Protein AF-A0A061SDF4-F1 (afdb_monomer)

Solvent-accessible surface area (backbone atoms only — not comparable to full-atom values): 10015 Å² total; per-residue (Å²): 112,80,62,36,40,48,52,96,38,77,25,27,38,40,66,60,79,83,26,96,43,74,63,57,47,48,54,49,50,61,72,43,38,68,62,51,53,50,54,51,48,56,49,51,54,50,52,44,49,53,35,29,73,75,58,32,68,70,44,18,53,52,51,53,50,51,52,52,50,52,55,71,34,43,44,61,25,31,38,74,94,78,71,43,68,35,35,48,41,45,39,87,84,68,91,35,27,19,47,34,46,56,59,49,58,72,45,40,66,58,27,56,71,75,41,54,68,52,42,51,20,42,46,48,70,52,49,37,36,50,66,46,75,43,82,50,82,54,90,69,64,43,38,58,50,30,35,16,49,60,57,42,29,76,45,61,75,69,78,85,83,59,64,71,54,59,33,36,38,36,31,51,54,94,89,36,83,74,45,77,44,74,120

Radius of gyration: 18.01 Å; Cα contacts (8 Å, |Δi|>4): 272; chains: 1; bounding box: 48×36×44 Å

Secondary structure (DSSP, 8-state):
-EEEEETTEEEEEGGGGT-SSHHHHHHHHHHTHHHHHHHHHHHHHHHHHHHHHHHHHHHHHHHHHHHHHHHHTEEEEEETTTTEEEEEEBPSSSTTBBS-HHHHHHHHHHHHHH-HHHHHHHHHHHHHHHTT-SSS----SB--S-SEETTEESS-S-GGGS-HHHHTTEEEETTEEEEE---

Sequence (183 aa):
FISALYFDKYLRGFWTQNYSSAYDAADAALSDFQEMKKKSREFDDNLQRDLSTFGGNSFATMGILAFRQTLAATKLVWHDERRETWSLLKDISAGGVFQSVDAIFSAAPLFLYLESSLLRALLVPLLEYANNSTSSLYSEIFSPHDIGVYPVANGTVDERSMPASTKLCLLFKNNSVEKILCQ

Structure (mmCIF, N/CA/C/O backbone):
data_AF-A0A061SDF4-F1
#
_entry.id   AF-A0A061SDF4-F1
#
loop_
_atom_site.group_PDB
_atom_site.id
_atom_site.type_symbol
_atom_site.label_atom_id
_atom_site.label_alt_id
_atom_site.label_comp_id
_atom_site.label_asym_id
_atom_site.label_entity_id
_atom_site.label_seq_id
_atom_site.pdbx_PDB_ins_code
_atom_site.Cartn_x
_atom_site.Cartn_y
_atom_site.Cartn_z
_atom_site.occupancy
_atom_site.B_iso_or_equiv
_atom_site.auth_seq_id
_atom_site.auth_comp_id
_atom_site.auth_asym_id
_atom_site.auth_atom_id
_atom_site.pdbx_PDB_model_num
ATOM 1 N N . PHE A 1 1 ? -7.884 -9.672 -12.722 1.00 83.88 1 PHE A N 1
ATOM 2 C CA . PHE A 1 1 ? -8.160 -8.280 -12.314 1.00 83.88 1 PHE A CA 1
ATOM 3 C C . PHE A 1 1 ? -6.847 -7.538 -12.128 1.00 83.88 1 PHE A C 1
ATOM 5 O O . PHE A 1 1 ? -6.145 -7.788 -11.152 1.00 83.88 1 PHE A O 1
ATOM 12 N N . ILE A 1 2 ? -6.487 -6.708 -13.110 1.00 91.50 2 ILE A N 1
ATOM 13 C CA . ILE A 1 2 ? -5.254 -5.909 -13.102 1.00 91.50 2 ILE A CA 1
ATOM 14 C C . ILE A 1 2 ? -5.463 -4.711 -12.175 1.00 91.50 2 ILE A C 1
ATOM 16 O O . ILE A 1 2 ? -6.519 -4.083 -12.205 1.00 91.50 2 ILE A O 1
ATOM 20 N N . SER A 1 3 ? -4.472 -4.425 -11.337 1.00 94.31 3 SER A N 1
ATOM 21 C CA . SER A 1 3 ? -4.501 -3.337 -10.361 1.00 94.31 3 SER A CA 1
ATOM 22 C C . SER A 1 3 ? -3.495 -2.228 -10.671 1.00 94.31 3 SER A C 1
ATOM 24 O O . SER A 1 3 ? -3.771 -1.072 -10.355 1.00 94.31 3 SER A O 1
ATOM 26 N N . ALA A 1 4 ? -2.338 -2.573 -11.235 1.00 96.12 4 ALA A N 1
ATOM 27 C CA . ALA A 1 4 ? -1.291 -1.637 -11.638 1.00 96.12 4 ALA A CA 1
ATOM 28 C C . ALA A 1 4 ? -0.383 -2.276 -12.699 1.00 96.12 4 ALA A C 1
ATOM 30 O O . ALA A 1 4 ? -0.346 -3.503 -12.820 1.00 96.12 4 ALA A O 1
ATOM 31 N N . LEU A 1 5 ? 0.344 -1.446 -13.444 1.00 96.56 5 LEU A N 1
ATOM 32 C CA . LEU A 1 5 ? 1.449 -1.861 -14.309 1.00 96.56 5 LEU A CA 1
ATOM 33 C C . LEU A 1 5 ? 2.761 -1.474 -13.619 1.00 96.56 5 LEU A C 1
ATOM 35 O O . LEU A 1 5 ? 2.906 -0.330 -13.202 1.00 96.56 5 LEU A O 1
ATOM 39 N N . TYR A 1 6 ? 3.690 -2.415 -13.482 1.00 96.75 6 TYR A N 1
ATOM 40 C CA . TYR A 1 6 ? 4.998 -2.233 -12.858 1.00 96.75 6 TYR A CA 1
ATOM 41 C C . TYR A 1 6 ? 6.092 -2.756 -13.780 1.00 96.75 6 TYR A C 1
ATOM 43 O O . TYR A 1 6 ? 6.237 -3.967 -13.896 1.00 96.75 6 TYR A O 1
ATOM 51 N N . PHE A 1 7 ? 6.815 -1.854 -14.453 1.00 95.75 7 PHE A N 1
ATOM 52 C CA . PHE A 1 7 ? 7.930 -2.173 -15.358 1.00 95.75 7 PHE A CA 1
ATOM 53 C C . PHE A 1 7 ? 7.628 -3.385 -16.253 1.00 95.75 7 PHE A C 1
ATOM 55 O O . PHE A 1 7 ? 8.203 -4.461 -16.099 1.00 95.75 7 PHE A O 1
ATOM 62 N N . ASP A 1 8 ? 6.638 -3.209 -17.135 1.00 93.81 8 ASP A N 1
ATOM 63 C CA . ASP A 1 8 ? 6.114 -4.216 -18.074 1.00 93.81 8 ASP A CA 1
ATOM 64 C C . ASP A 1 8 ? 5.370 -5.413 -17.443 1.00 93.81 8 ASP A C 1
ATOM 66 O O . ASP A 1 8 ? 4.896 -6.296 -18.159 1.00 93.81 8 ASP A O 1
ATOM 70 N N . LYS A 1 9 ? 5.178 -5.429 -16.115 1.00 94.81 9 LYS A N 1
ATOM 71 C CA . LYS A 1 9 ? 4.460 -6.491 -15.388 1.00 94.81 9 LYS A CA 1
ATOM 72 C C . LYS A 1 9 ? 3.110 -6.021 -14.866 1.00 94.81 9 LYS A C 1
ATOM 74 O O . LYS A 1 9 ? 3.005 -5.025 -14.152 1.00 94.81 9 LYS A O 1
ATOM 79 N N . TYR A 1 10 ? 2.054 -6.774 -15.152 1.00 96.44 10 TYR A N 1
ATOM 80 C CA . TYR A 1 10 ? 0.740 -6.509 -14.568 1.00 96.44 10 TYR A CA 1
ATOM 81 C C . TYR A 1 10 ? 0.655 -7.057 -13.143 1.00 96.44 10 TYR A C 1
ATOM 83 O O . TYR A 1 10 ? 0.745 -8.262 -12.923 1.00 96.44 10 TYR A O 1
ATOM 91 N N . LEU A 1 11 ? 0.408 -6.175 -12.177 1.00 97.44 11 LEU A N 1
ATOM 92 C CA . LEU A 1 11 ? 0.144 -6.549 -10.791 1.00 97.44 11 LEU A CA 1
ATOM 93 C C . LEU A 1 11 ? -1.353 -6.780 -10.593 1.00 97.44 11 LEU A C 1
ATOM 95 O O . LEU A 1 11 ? -2.186 -5.985 -11.046 1.00 97.44 11 LEU A O 1
ATOM 99 N N . ARG A 1 12 ? -1.718 -7.852 -9.886 1.00 96.56 12 ARG A N 1
ATOM 100 C CA . ARG A 1 12 ? -3.119 -8.167 -9.567 1.00 96.56 12 ARG A CA 1
ATOM 101 C C . ARG A 1 12 ? -3.501 -7.612 -8.201 1.00 96.56 12 ARG A C 1
ATOM 103 O O . ARG A 1 12 ? -2.650 -7.420 -7.342 1.00 96.56 12 ARG A O 1
ATOM 110 N N . GLY A 1 13 ? -4.788 -7.359 -7.971 1.00 96.38 13 GLY A N 1
ATOM 111 C CA . GLY A 1 13 ? -5.256 -7.006 -6.625 1.00 96.38 13 GLY A CA 1
ATOM 112 C C . GLY A 1 13 ? -4.998 -8.158 -5.646 1.00 96.38 13 GLY A C 1
ATOM 113 O O . GLY A 1 13 ? -5.243 -9.312 -6.001 1.00 96.38 13 GLY A O 1
ATOM 114 N N . PHE A 1 14 ? -4.533 -7.867 -4.427 1.00 96.62 14 PHE A N 1
ATOM 115 C CA . PHE A 1 14 ? -4.217 -8.906 -3.430 1.00 96.62 14 PHE A CA 1
ATOM 116 C C . PHE A 1 14 ? -5.399 -9.849 -3.150 1.00 96.62 14 PHE A C 1
ATOM 118 O O . PHE A 1 14 ? -5.220 -11.056 -3.034 1.00 96.62 14 PHE A O 1
ATOM 125 N N . TRP A 1 15 ? -6.624 -9.319 -3.154 1.00 95.69 15 TRP A N 1
ATOM 126 C CA . TRP A 1 15 ? -7.857 -10.092 -2.973 1.00 95.69 15 TRP A CA 1
ATOM 127 C C . TRP A 1 15 ? -8.010 -11.261 -3.963 1.00 95.69 15 TRP A C 1
ATOM 129 O O . TRP A 1 15 ? -8.658 -12.253 -3.640 1.00 95.69 15 TRP A O 1
ATOM 139 N N . THR A 1 16 ? -7.373 -11.195 -5.139 1.00 95.81 16 THR A N 1
ATOM 140 C CA . THR A 1 16 ? -7.397 -12.283 -6.135 1.00 95.81 16 THR A CA 1
ATOM 141 C C . THR A 1 16 ? -6.639 -13.540 -5.695 1.00 95.81 16 THR A C 1
ATOM 143 O O . THR A 1 16 ? -6.677 -14.542 -6.404 1.00 95.81 16 THR A O 1
ATOM 146 N N . GLN A 1 17 ? -5.945 -13.499 -4.550 1.00 95.56 17 GLN A N 1
ATOM 147 C CA . GLN A 1 17 ? -5.390 -14.692 -3.904 1.00 95.56 17 GLN A CA 1
ATOM 148 C C . GLN A 1 17 ? -6.469 -15.564 -3.260 1.00 95.56 17 GLN A C 1
ATOM 150 O O . GLN A 1 17 ? -6.314 -16.779 -3.213 1.00 95.56 17 GLN A O 1
ATOM 155 N N . ASN A 1 18 ? -7.561 -14.950 -2.797 1.00 95.81 18 ASN A N 1
ATOM 156 C CA . ASN A 1 18 ? -8.612 -15.641 -2.050 1.00 95.81 18 ASN A CA 1
ATOM 157 C C . ASN A 1 18 ? -9.912 -15.780 -2.848 1.00 95.81 18 ASN A C 1
ATOM 159 O O . ASN A 1 18 ? -10.721 -16.648 -2.536 1.00 95.81 18 ASN A O 1
ATOM 163 N N . TYR A 1 19 ? -10.116 -14.947 -3.873 1.00 96.50 19 TYR A N 1
ATOM 164 C CA . TYR A 1 19 ? -11.363 -14.904 -4.633 1.00 96.50 19 TYR A CA 1
ATOM 165 C C . TYR A 1 19 ? -11.116 -14.981 -6.141 1.00 96.50 19 TYR A C 1
ATOM 167 O O . TYR A 1 19 ? -10.263 -14.276 -6.688 1.00 96.50 19 TYR A O 1
ATOM 175 N N . SER A 1 20 ? -11.903 -15.815 -6.822 1.00 93.56 20 SER A N 1
ATOM 176 C CA . SER A 1 20 ? -11.859 -16.012 -8.275 1.00 93.56 20 SER A CA 1
ATOM 177 C C . SER A 1 20 ? -12.442 -14.841 -9.062 1.00 93.56 20 SER A C 1
ATOM 179 O O . SER A 1 20 ? -11.994 -14.558 -10.176 1.00 93.56 20 SER A O 1
ATOM 181 N N . SER A 1 21 ? -13.423 -14.139 -8.494 1.00 95.12 21 SER A N 1
ATOM 182 C CA . SER A 1 21 ? -14.089 -13.008 -9.131 1.00 95.12 21 SER A CA 1
ATOM 183 C C . SER A 1 21 ? -14.330 -11.851 -8.164 1.00 95.12 21 SER A C 1
ATOM 185 O O . SER A 1 21 ? -14.302 -12.005 -6.943 1.00 95.12 21 SER A O 1
ATOM 187 N N . ALA A 1 22 ? -14.573 -10.663 -8.723 1.00 93.94 22 ALA A N 1
ATOM 188 C CA . ALA A 1 22 ? -14.960 -9.499 -7.931 1.00 93.94 22 ALA A CA 1
ATOM 189 C C . ALA A 1 22 ? -16.328 -9.688 -7.249 1.00 93.94 22 ALA A C 1
ATOM 191 O O . ALA A 1 22 ? -16.552 -9.102 -6.196 1.00 93.94 22 ALA A O 1
ATOM 192 N N . TYR A 1 23 ? -17.212 -10.511 -7.829 1.00 96.38 23 TYR A N 1
ATOM 193 C CA . TYR A 1 23 ? -18.495 -10.866 -7.223 1.00 96.38 23 TYR A CA 1
ATOM 194 C C . TYR A 1 23 ? -18.286 -11.727 -5.975 1.00 96.38 23 TYR A C 1
ATOM 196 O O . TYR A 1 23 ? -18.781 -11.358 -4.919 1.00 96.38 23 TYR A O 1
ATOM 204 N N . ASP A 1 24 ? -17.445 -12.767 -6.051 1.00 96.75 24 ASP A N 1
ATOM 205 C CA . ASP A 1 24 ? -17.129 -13.616 -4.890 1.00 96.75 24 ASP A CA 1
ATOM 206 C C . ASP A 1 24 ? -16.519 -12.793 -3.742 1.00 96.75 24 ASP A C 1
ATOM 208 O O . ASP A 1 24 ? -16.876 -12.959 -2.577 1.00 96.75 24 ASP A O 1
ATOM 212 N N . ALA A 1 25 ? -15.618 -11.860 -4.074 1.00 96.19 25 ALA A N 1
ATOM 213 C CA . ALA A 1 25 ? -15.017 -10.959 -3.094 1.00 96.19 25 ALA A CA 1
ATOM 214 C C . ALA A 1 25 ? -16.052 -10.008 -2.461 1.00 96.19 25 ALA A C 1
ATOM 216 O O . ALA A 1 25 ? -15.979 -9.724 -1.265 1.00 96.19 25 ALA A O 1
ATOM 217 N N . ALA A 1 26 ? -17.007 -9.505 -3.251 1.00 96.88 26 ALA A N 1
ATOM 218 C CA . ALA A 1 26 ? -18.072 -8.632 -2.767 1.00 96.88 26 ALA A CA 1
ATOM 219 C C . ALA A 1 26 ? -19.072 -9.387 -1.877 1.00 96.88 26 ALA A C 1
ATOM 221 O O . ALA A 1 26 ? -19.438 -8.877 -0.819 1.00 96.88 26 ALA A O 1
ATOM 222 N N . ASP A 1 27 ? -19.459 -10.605 -2.256 1.00 97.88 27 ASP A N 1
ATOM 223 C CA . ASP A 1 27 ? -20.365 -11.453 -1.477 1.00 97.88 27 ASP A CA 1
ATOM 224 C C . ASP A 1 27 ? -19.746 -11.849 -0.131 1.00 97.88 27 ASP A C 1
ATOM 226 O O . ASP A 1 27 ? -20.415 -11.785 0.907 1.00 97.88 27 ASP A O 1
ATOM 230 N N . ALA A 1 28 ? -18.448 -12.173 -0.114 1.00 97.19 28 ALA A N 1
ATOM 231 C CA . ALA A 1 28 ? -17.706 -12.398 1.124 1.00 97.19 28 ALA A CA 1
ATOM 232 C C . ALA A 1 28 ? -17.691 -11.138 2.008 1.00 97.19 28 ALA A C 1
ATOM 234 O O . ALA A 1 28 ? -18.032 -11.199 3.188 1.00 97.19 28 ALA A O 1
ATOM 235 N N . ALA A 1 29 ? -17.396 -9.966 1.432 1.00 96.62 29 ALA A N 1
ATOM 236 C CA . ALA A 1 29 ? -17.384 -8.705 2.174 1.00 96.62 29 ALA A CA 1
ATOM 237 C C . ALA A 1 29 ? -18.760 -8.331 2.756 1.00 96.62 29 ALA A C 1
ATOM 239 O O . ALA A 1 29 ? -18.836 -7.795 3.864 1.00 96.62 29 ALA A O 1
ATOM 240 N N . LEU A 1 30 ? -19.850 -8.609 2.031 1.00 97.88 30 LEU A N 1
ATOM 241 C CA . LEU A 1 30 ? -21.216 -8.407 2.520 1.00 97.88 30 LEU A CA 1
ATOM 242 C C . LEU A 1 30 ? -21.554 -9.366 3.664 1.00 97.88 30 LEU A C 1
ATOM 244 O O . LEU A 1 30 ? -22.163 -8.943 4.649 1.00 97.88 30 LEU A O 1
ATOM 248 N N . SER A 1 31 ? -21.130 -10.625 3.552 1.00 98.00 31 SER A N 1
ATOM 249 C CA . SER A 1 31 ? -21.330 -11.647 4.584 1.00 98.00 31 SER A CA 1
ATOM 250 C C . SER A 1 31 ? -20.601 -11.286 5.884 1.00 98.00 31 SER A C 1
ATOM 252 O O . SER A 1 31 ? -21.184 -11.371 6.966 1.00 98.00 31 SER A O 1
ATOM 254 N N . ASP A 1 32 ? -19.374 -10.771 5.777 1.00 97.25 32 ASP A N 1
ATOM 255 C CA . ASP A 1 32 ? -18.526 -10.413 6.922 1.00 97.25 32 ASP A CA 1
ATOM 256 C C . ASP A 1 32 ? -18.802 -9.004 7.479 1.00 97.25 32 ASP A C 1
ATOM 258 O O . ASP A 1 32 ? -18.223 -8.597 8.492 1.00 97.25 32 ASP A O 1
ATOM 262 N N . PHE A 1 33 ? -19.689 -8.227 6.844 1.00 97.88 33 PHE A N 1
ATOM 263 C CA . PHE A 1 33 ? -19.841 -6.793 7.106 1.00 97.88 33 PHE A CA 1
ATOM 264 C C . PHE A 1 33 ? -20.098 -6.460 8.582 1.00 97.88 33 PHE A C 1
ATOM 266 O O . PHE A 1 33 ? -19.493 -5.531 9.118 1.00 97.88 33 PHE A O 1
ATOM 273 N N . GLN A 1 34 ? -20.987 -7.197 9.257 1.00 98.38 34 GLN A N 1
ATOM 274 C CA . GLN A 1 34 ? -21.322 -6.909 10.659 1.00 98.38 34 GLN A CA 1
ATOM 275 C C . GLN A 1 34 ? -20.144 -7.178 11.597 1.00 98.38 34 GLN A C 1
ATOM 277 O O . GLN A 1 34 ? -19.886 -6.384 12.505 1.00 98.38 34 GLN A O 1
ATOM 282 N N . GLU A 1 35 ? -19.403 -8.262 11.361 1.00 98.00 35 GLU A N 1
ATOM 283 C CA . GLU A 1 35 ? -18.216 -8.588 12.146 1.00 98.00 35 GLU A CA 1
ATOM 284 C C . GLU A 1 35 ? -17.105 -7.560 11.906 1.00 98.00 35 GLU A C 1
ATOM 286 O O . GLU A 1 35 ? -16.546 -7.020 12.863 1.00 98.00 35 GLU A O 1
ATOM 291 N N . MET A 1 36 ? -16.828 -7.224 10.643 1.00 97.69 36 MET A N 1
ATOM 292 C CA . MET A 1 36 ? -15.809 -6.230 10.303 1.00 97.69 36 MET A CA 1
ATOM 293 C C . MET A 1 36 ? -16.161 -4.848 10.849 1.00 97.69 36 MET A C 1
ATOM 295 O O . MET A 1 36 ? -15.305 -4.188 11.428 1.00 97.69 36 MET A O 1
ATOM 299 N N . LYS A 1 37 ? -17.432 -4.433 10.780 1.00 98.06 37 LYS A N 1
ATOM 300 C CA . LYS A 1 37 ? -17.900 -3.174 11.375 1.00 98.06 37 LYS A CA 1
ATOM 301 C C . LYS A 1 37 ? -17.670 -3.129 12.886 1.00 98.06 37 LYS A C 1
ATOM 303 O O . LYS A 1 37 ? -17.314 -2.071 13.406 1.00 98.06 37 LYS A O 1
ATOM 308 N N . LYS A 1 38 ? -17.876 -4.245 13.594 1.00 98.38 38 LYS A N 1
ATOM 309 C CA . LYS A 1 38 ? -17.592 -4.343 15.032 1.00 98.38 38 LYS A CA 1
ATOM 310 C C . LYS A 1 38 ? -16.093 -4.176 15.302 1.00 98.38 38 LYS A C 1
ATOM 312 O O . LYS A 1 38 ? -15.730 -3.299 16.078 1.00 98.38 38 LYS A O 1
ATOM 317 N N . LYS A 1 39 ? -15.240 -4.932 14.601 1.00 97.81 39 LYS A N 1
ATOM 318 C CA . LYS A 1 39 ? -13.773 -4.836 14.728 1.00 97.81 39 LYS A CA 1
ATOM 319 C C . LYS A 1 39 ? -13.252 -3.433 14.406 1.00 97.81 39 LYS A C 1
ATOM 321 O O . LYS A 1 39 ? -12.409 -2.917 15.129 1.00 97.81 39 LYS A O 1
ATOM 326 N N . SER A 1 40 ? -13.776 -2.790 13.359 1.00 96.44 40 SER A N 1
ATOM 327 C CA . SER A 1 40 ? -13.403 -1.416 13.004 1.00 96.44 40 SER A CA 1
ATOM 328 C C . SER A 1 40 ? -13.771 -0.413 14.093 1.00 96.44 40 SER A C 1
ATOM 330 O O . SER A 1 40 ? -12.972 0.470 14.372 1.00 96.44 40 SER A O 1
ATOM 332 N N . ARG A 1 41 ? -14.941 -0.550 14.735 1.00 97.69 41 ARG A N 1
ATOM 333 C CA . ARG A 1 41 ? -15.326 0.321 15.859 1.00 97.69 41 ARG A CA 1
ATOM 334 C C . ARG A 1 41 ? -14.415 0.130 17.063 1.00 97.69 41 ARG A C 1
ATOM 336 O O . ARG A 1 41 ? -13.933 1.111 17.603 1.00 97.69 41 ARG A O 1
ATOM 343 N N . GLU A 1 42 ? -14.144 -1.118 17.436 1.00 97.88 42 GLU A N 1
ATOM 344 C CA . GLU A 1 42 ? -13.236 -1.424 18.547 1.00 97.88 42 GLU A CA 1
ATOM 345 C C . GLU A 1 42 ? -11.831 -0.858 18.295 1.00 97.88 42 GLU A C 1
ATOM 347 O O . GLU A 1 42 ? -11.227 -0.268 19.187 1.00 97.88 42 GLU A O 1
ATOM 352 N N . PHE A 1 43 ? -11.322 -0.990 17.068 1.00 95.75 43 PHE A N 1
ATOM 353 C CA . PHE A 1 43 ? -10.049 -0.395 16.677 1.00 95.75 43 PHE A CA 1
ATOM 354 C C . PHE A 1 43 ? -10.084 1.141 16.729 1.00 95.75 43 PHE A C 1
ATOM 356 O O . PHE A 1 43 ? -9.190 1.742 17.323 1.00 95.75 43 PHE A O 1
ATOM 363 N N . ASP A 1 44 ? -11.111 1.769 16.146 1.00 95.88 44 ASP A N 1
ATOM 364 C CA . ASP A 1 44 ? -11.268 3.229 16.116 1.00 95.88 44 ASP A CA 1
ATOM 365 C C . ASP A 1 44 ? -11.350 3.812 17.541 1.00 95.88 44 ASP A C 1
ATOM 367 O O . ASP A 1 44 ? -10.667 4.795 17.839 1.00 95.88 44 ASP A O 1
ATOM 371 N N . ASP A 1 45 ? -12.115 3.180 18.439 1.00 97.00 45 ASP A N 1
ATOM 372 C CA . ASP A 1 45 ? -12.250 3.590 19.843 1.00 97.00 45 ASP A CA 1
ATOM 373 C C . ASP A 1 45 ? -10.908 3.481 20.585 1.00 97.00 45 ASP A C 1
ATOM 375 O O . ASP A 1 45 ? -10.537 4.365 21.366 1.00 97.00 45 ASP A O 1
ATOM 379 N N . ASN A 1 46 ? -10.148 2.411 20.325 1.00 96.31 46 ASN A N 1
ATOM 380 C CA . ASN A 1 46 ? -8.835 2.209 20.929 1.00 96.31 46 ASN A CA 1
ATOM 381 C C . ASN A 1 46 ? -7.822 3.251 20.447 1.00 96.31 46 ASN A C 1
ATOM 383 O O . ASN A 1 46 ? -7.166 3.889 21.271 1.00 96.31 46 ASN A O 1
ATOM 387 N N . LEU A 1 47 ? -7.745 3.469 19.133 1.00 95.25 47 LEU A N 1
ATOM 388 C CA . LEU A 1 47 ? -6.848 4.451 18.536 1.00 95.25 47 LEU A CA 1
ATOM 389 C C . LEU A 1 47 ? -7.182 5.872 19.008 1.00 95.25 47 LEU A C 1
ATOM 391 O O . LEU A 1 47 ? -6.284 6.630 19.374 1.00 95.25 47 LEU A O 1
ATOM 395 N N . GLN A 1 48 ? -8.468 6.238 19.040 1.00 97.19 48 GLN A N 1
ATOM 396 C CA . GLN A 1 48 ? -8.899 7.549 19.520 1.00 97.19 48 GLN A CA 1
ATOM 397 C C . GLN A 1 48 ? -8.515 7.762 20.983 1.00 97.19 48 GLN A C 1
ATOM 399 O O . GLN A 1 48 ? -8.009 8.829 21.332 1.00 97.19 48 GLN A O 1
ATOM 404 N N . ARG A 1 49 ? -8.747 6.761 21.837 1.00 97.56 49 ARG A N 1
ATOM 405 C CA . ARG A 1 49 ? -8.392 6.824 23.256 1.00 97.56 49 ARG A CA 1
ATOM 406 C C . ARG A 1 49 ? -6.891 7.020 23.439 1.00 97.56 49 ARG A C 1
ATOM 408 O O . ARG A 1 49 ? -6.508 7.936 24.159 1.00 97.56 49 ARG A O 1
ATOM 415 N N . ASP A 1 50 ? -6.067 6.226 22.760 1.00 96.06 50 ASP A N 1
ATOM 416 C CA . ASP A 1 50 ? -4.610 6.321 22.867 1.00 96.06 50 ASP A CA 1
ATOM 417 C C . ASP A 1 50 ? -4.123 7.714 22.432 1.00 96.06 50 ASP A C 1
ATOM 419 O O . ASP A 1 50 ? -3.446 8.405 23.194 1.00 96.06 50 ASP A O 1
ATOM 423 N N . LEU A 1 51 ? -4.546 8.197 21.258 1.00 96.44 51 LEU A N 1
ATOM 424 C CA . LEU A 1 51 ? -4.154 9.524 20.771 1.00 96.44 51 LEU A CA 1
ATOM 425 C C . LEU A 1 51 ? -4.631 10.657 21.695 1.00 96.44 51 LEU A C 1
ATOM 427 O O . LEU A 1 51 ? -3.879 11.600 21.952 1.00 96.44 51 LEU A O 1
ATOM 431 N N . SER A 1 52 ? -5.854 10.570 22.225 1.00 97.62 52 SER A N 1
ATOM 432 C CA . SER A 1 52 ? -6.382 11.559 23.170 1.00 97.62 52 SER A CA 1
ATOM 433 C C . SER A 1 52 ? -5.604 11.565 24.484 1.00 97.62 52 SER A C 1
ATOM 435 O O . SER A 1 52 ? -5.367 12.638 25.036 1.00 97.62 52 SER A O 1
ATOM 437 N N . THR A 1 53 ? -5.165 10.402 24.974 1.00 97.62 53 THR A N 1
ATOM 438 C CA . THR A 1 53 ? -4.308 10.305 26.164 1.00 97.62 53 THR A CA 1
ATOM 439 C C . THR A 1 53 ? -2.949 10.967 25.941 1.00 97.62 53 THR A C 1
ATOM 441 O O . THR A 1 53 ? -2.450 11.630 26.848 1.00 97.62 53 THR A O 1
ATOM 444 N N . PHE A 1 54 ? -2.362 10.836 24.749 1.00 94.81 54 PHE A N 1
ATOM 445 C CA . PHE A 1 54 ? -1.053 11.422 24.450 1.00 94.81 54 PHE A CA 1
ATOM 446 C C . PHE A 1 54 ? -1.090 12.928 24.156 1.00 94.81 54 PHE A C 1
ATOM 448 O O . PHE A 1 54 ? -0.190 13.645 24.589 1.00 94.81 54 PHE A O 1
ATOM 455 N N . GLY A 1 55 ? -2.092 13.419 23.418 1.00 95.38 55 GLY A N 1
ATOM 456 C CA . GLY A 1 55 ? -2.085 14.795 22.896 1.00 95.38 55 GLY A CA 1
ATOM 457 C C . GLY A 1 55 ? -3.417 15.543 22.968 1.00 95.38 55 GLY A C 1
ATOM 458 O O . GLY A 1 55 ? -3.536 16.640 22.419 1.00 95.38 55 GLY A O 1
ATOM 459 N N . GLY A 1 56 ? -4.432 14.975 23.622 1.00 97.69 56 GLY A N 1
ATOM 460 C CA . GLY A 1 56 ? -5.772 15.551 23.710 1.00 97.69 56 GLY A CA 1
ATOM 461 C C . GLY A 1 56 ? -6.587 15.440 22.414 1.00 97.69 56 GLY A C 1
ATOM 462 O O . GLY A 1 56 ? -6.139 14.923 21.390 1.00 97.69 56 GLY A O 1
ATOM 463 N N . ASN A 1 57 ? -7.818 15.955 22.447 1.00 97.19 57 ASN A N 1
ATOM 464 C CA . ASN A 1 57 ? -8.814 15.731 21.387 1.00 97.19 57 ASN A CA 1
ATOM 465 C C . ASN A 1 57 ? -8.409 16.291 20.011 1.00 97.19 57 ASN A C 1
ATOM 467 O O . ASN A 1 57 ? -8.708 15.682 18.981 1.00 97.19 57 ASN A O 1
ATOM 471 N N . SER A 1 58 ? -7.729 17.442 19.968 1.00 97.44 58 SER A N 1
ATOM 472 C CA . SER A 1 58 ? -7.271 18.034 18.703 1.00 97.44 58 SER A CA 1
ATOM 473 C C . SER A 1 58 ? -6.190 17.179 18.044 1.00 97.44 58 SER A C 1
ATOM 475 O O . SER A 1 58 ? -6.243 16.942 16.838 1.00 97.44 58 SER A O 1
ATOM 477 N N . PHE A 1 59 ? -5.247 16.657 18.835 1.00 97.12 59 PHE A N 1
ATOM 478 C CA . PHE A 1 59 ? -4.232 15.728 18.348 1.00 97.12 59 PHE A CA 1
ATOM 479 C C . PHE A 1 59 ? -4.860 14.415 17.875 1.00 97.12 59 PHE A C 1
ATOM 481 O O . PHE A 1 59 ? -4.552 13.959 16.777 1.00 97.12 59 PHE A O 1
ATOM 488 N N . ALA A 1 60 ? -5.808 13.861 18.638 1.00 97.50 60 ALA A N 1
ATOM 489 C CA . ALA A 1 60 ? -6.541 12.663 18.236 1.00 97.50 60 ALA A CA 1
ATOM 490 C C . ALA A 1 60 ? -7.276 12.840 16.906 1.00 97.50 60 ALA A C 1
ATOM 492 O O . ALA A 1 60 ? -7.204 11.971 16.041 1.00 97.50 60 ALA A O 1
ATOM 493 N N . THR A 1 61 ? -7.912 13.992 16.695 1.00 97.38 61 THR A N 1
ATOM 494 C CA . THR A 1 61 ? -8.586 14.301 15.427 1.00 97.38 61 THR A CA 1
ATOM 495 C C . THR A 1 61 ? -7.603 14.295 14.255 1.00 97.38 61 THR A C 1
ATOM 497 O O . THR A 1 61 ? -7.871 13.664 13.233 1.00 97.38 61 THR A O 1
ATOM 500 N N . MET A 1 62 ? -6.442 14.943 14.403 1.00 96.88 62 MET A N 1
ATOM 501 C CA . MET A 1 62 ? -5.406 14.954 13.362 1.00 96.88 62 MET A CA 1
ATOM 502 C C . MET A 1 62 ? -4.831 13.558 13.103 1.00 96.88 62 MET A C 1
ATOM 504 O O . MET A 1 62 ? -4.712 13.157 11.948 1.00 96.88 62 MET A O 1
ATOM 508 N N . GLY A 1 63 ? -4.525 12.796 14.157 1.00 95.75 63 GLY A N 1
ATOM 509 C CA . GLY A 1 63 ? -3.987 11.440 14.038 1.00 95.75 63 GLY A CA 1
ATOM 510 C C . GLY A 1 63 ? -4.952 10.481 13.339 1.00 95.75 63 GLY A C 1
ATOM 511 O O . GLY A 1 63 ? -4.539 9.725 12.464 1.00 95.75 63 GLY A O 1
ATOM 512 N N . ILE A 1 64 ? -6.252 10.564 13.643 1.00 96.00 64 ILE A N 1
ATOM 513 C CA . ILE A 1 64 ? -7.289 9.766 12.971 1.00 96.00 64 ILE A CA 1
ATOM 514 C C . ILE A 1 64 ? -7.407 10.148 11.489 1.00 96.00 64 ILE A C 1
ATOM 516 O O . ILE A 1 64 ? -7.535 9.270 10.634 1.00 96.00 64 ILE A O 1
ATOM 520 N N . LEU A 1 65 ? -7.355 11.442 11.155 1.00 95.62 65 LEU A N 1
ATOM 521 C CA . LEU A 1 65 ? -7.383 11.888 9.758 1.00 95.62 65 LEU A CA 1
ATOM 522 C C . LEU A 1 65 ? -6.153 11.397 8.989 1.00 95.62 65 LEU A C 1
ATOM 524 O O . LEU A 1 65 ? -6.309 10.844 7.900 1.00 95.62 65 LEU A O 1
ATOM 528 N N . ALA A 1 66 ? -4.960 11.529 9.574 1.00 94.25 66 ALA A N 1
ATOM 529 C CA . ALA A 1 66 ? -3.716 11.037 8.990 1.00 94.25 66 ALA A CA 1
ATOM 530 C C . ALA A 1 66 ? -3.761 9.516 8.777 1.00 94.25 66 ALA A C 1
ATOM 532 O O . ALA A 1 66 ? -3.469 9.042 7.683 1.00 94.25 66 ALA A O 1
ATOM 533 N N . PHE A 1 67 ? -4.223 8.752 9.772 1.00 95.31 67 PHE A N 1
ATOM 534 C CA . PHE A 1 67 ? -4.428 7.305 9.664 1.00 95.31 67 PHE A CA 1
ATOM 535 C C . PHE A 1 67 ? -5.301 6.935 8.457 1.00 95.31 67 PHE A C 1
ATOM 537 O O . PHE A 1 67 ? -4.917 6.106 7.627 1.00 95.31 67 PHE A O 1
ATOM 544 N N . ARG A 1 68 ? -6.468 7.581 8.329 1.00 95.06 68 ARG A N 1
ATOM 545 C CA . ARG A 1 68 ? -7.419 7.304 7.244 1.00 95.06 68 ARG A CA 1
ATOM 546 C C . ARG A 1 68 ? -6.859 7.678 5.878 1.00 95.06 68 ARG A C 1
ATOM 548 O O . ARG A 1 68 ? -7.032 6.910 4.936 1.00 95.06 68 ARG A O 1
ATOM 555 N N . GLN A 1 69 ? -6.196 8.828 5.767 1.00 94.19 69 GLN A N 1
ATOM 556 C CA . GLN A 1 69 ? -5.591 9.275 4.512 1.00 94.19 69 GLN A CA 1
ATOM 557 C C . GLN A 1 69 ? -4.460 8.347 4.071 1.00 94.19 69 GLN A C 1
ATOM 559 O O . GLN A 1 69 ? -4.451 7.925 2.916 1.00 94.19 69 GLN A O 1
ATOM 564 N N . THR A 1 70 ? -3.568 7.966 4.988 1.00 93.75 70 THR A N 1
ATOM 565 C CA . THR A 1 70 ? -2.458 7.059 4.686 1.00 93.75 70 THR A CA 1
ATOM 566 C C . THR A 1 70 ? -2.966 5.709 4.195 1.00 93.75 70 THR A C 1
ATOM 568 O O . THR A 1 70 ? -2.538 5.249 3.141 1.00 93.75 70 THR A O 1
ATOM 571 N N . LEU A 1 71 ? -3.930 5.087 4.886 1.00 93.38 71 LEU A N 1
ATOM 572 C CA . LEU A 1 71 ? -4.477 3.806 4.428 1.00 93.38 71 LEU A CA 1
ATOM 573 C C . LEU A 1 71 ? -5.216 3.931 3.091 1.00 93.38 71 LEU A C 1
ATOM 575 O O . LEU A 1 71 ? -5.008 3.093 2.216 1.00 93.38 71 LEU A O 1
ATOM 579 N N . ALA A 1 72 ? -6.022 4.982 2.899 1.00 93.81 72 ALA A N 1
ATOM 580 C CA . ALA A 1 72 ? -6.755 5.209 1.651 1.00 93.81 72 ALA A CA 1
ATOM 581 C C . ALA A 1 72 ? -5.832 5.454 0.444 1.00 93.81 72 ALA A C 1
ATOM 583 O O . ALA A 1 72 ? -6.191 5.123 -0.687 1.00 93.81 72 ALA A O 1
ATOM 584 N N . ALA A 1 73 ? -4.644 6.014 0.679 1.00 93.62 73 ALA A N 1
ATOM 585 C CA . ALA A 1 73 ? -3.616 6.210 -0.337 1.00 93.62 73 ALA A CA 1
ATOM 586 C C . ALA A 1 73 ? -2.876 4.913 -0.709 1.00 93.62 73 ALA A C 1
ATOM 588 O O . ALA A 1 73 ? -2.165 4.894 -1.715 1.00 93.62 73 ALA A O 1
ATOM 589 N N . THR A 1 74 ? -3.036 3.831 0.060 1.00 94.56 74 THR A N 1
ATOM 590 C CA . THR A 1 74 ? -2.345 2.559 -0.185 1.00 94.56 74 THR A CA 1
ATOM 591 C C . THR A 1 74 ? -3.236 1.474 -0.768 1.00 94.56 74 THR A C 1
ATOM 593 O O . THR A 1 74 ? -4.444 1.420 -0.543 1.00 94.56 74 THR A O 1
ATOM 596 N N . LYS A 1 75 ? -2.626 0.570 -1.536 1.00 94.56 75 LYS A N 1
ATOM 597 C CA . LYS A 1 75 ? -3.303 -0.579 -2.134 1.00 94.56 75 LYS A CA 1
ATOM 598 C C . LYS A 1 75 ? -2.418 -1.816 -2.094 1.00 94.56 75 LYS A C 1
ATOM 600 O O . LYS A 1 75 ? -1.327 -1.809 -2.658 1.00 94.56 75 LYS A O 1
ATOM 605 N N . LEU A 1 76 ? -2.936 -2.900 -1.519 1.00 96.19 76 LEU A N 1
ATOM 606 C CA . LEU A 1 76 ? -2.286 -4.206 -1.573 1.00 96.19 76 LEU A CA 1
ATOM 607 C C . LEU A 1 76 ? -2.461 -4.862 -2.945 1.00 96.19 76 LEU A C 1
ATOM 609 O O . LEU A 1 76 ? -3.571 -4.975 -3.482 1.00 96.19 76 LEU A O 1
ATOM 613 N N . VAL A 1 77 ? -1.352 -5.348 -3.482 1.00 97.25 77 VAL A N 1
ATOM 614 C CA . VAL A 1 77 ? -1.273 -6.054 -4.758 1.00 97.25 77 VAL A CA 1
ATOM 615 C C . VAL A 1 77 ? -0.494 -7.352 -4.594 1.00 97.25 77 VAL A C 1
ATOM 617 O O . VAL A 1 77 ? 0.294 -7.518 -3.666 1.00 97.25 77 VAL A O 1
ATOM 620 N N . TRP A 1 78 ? -0.736 -8.288 -5.499 1.00 97.31 78 TRP A N 1
ATOM 621 C CA . TRP A 1 78 ? -0.012 -9.542 -5.589 1.00 97.31 78 TRP A CA 1
ATOM 622 C C . TRP A 1 78 ? 0.936 -9.509 -6.783 1.00 97.31 78 TRP A C 1
ATOM 624 O O . TRP A 1 78 ? 0.504 -9.240 -7.911 1.00 97.31 78 TRP A O 1
ATOM 634 N N . HIS A 1 79 ? 2.211 -9.798 -6.530 1.00 96.31 79 HIS A N 1
ATOM 635 C CA . HIS A 1 79 ? 3.213 -9.972 -7.568 1.00 96.31 79 HIS A CA 1
ATOM 636 C C . HIS A 1 79 ? 3.341 -11.457 -7.912 1.00 96.31 79 HIS A C 1
ATOM 638 O O . HIS A 1 79 ? 3.942 -12.231 -7.169 1.00 96.31 79 HIS A O 1
ATOM 644 N N . ASP A 1 80 ? 2.838 -11.850 -9.082 1.00 93.75 80 ASP A N 1
ATOM 645 C CA . ASP A 1 80 ? 2.751 -13.260 -9.475 1.00 93.75 80 ASP A CA 1
ATOM 646 C C . ASP A 1 80 ? 4.102 -13.969 -9.563 1.00 93.75 80 ASP A C 1
ATOM 648 O O . ASP A 1 80 ? 4.278 -15.025 -8.962 1.00 93.75 80 ASP A O 1
ATOM 652 N N . GLU A 1 81 ? 5.075 -13.376 -10.257 1.00 92.94 81 GLU A N 1
ATOM 653 C CA . GLU A 1 81 ? 6.372 -14.036 -10.476 1.00 92.94 81 GLU A CA 1
ATOM 654 C C . GLU A 1 81 ? 7.174 -14.201 -9.178 1.00 92.94 81 GLU A C 1
ATOM 656 O O . GLU A 1 81 ? 7.794 -15.238 -8.956 1.00 92.94 81 GLU A O 1
ATOM 661 N N . ARG A 1 82 ? 7.128 -13.197 -8.294 1.00 92.75 82 ARG A N 1
ATOM 662 C CA . ARG A 1 82 ? 7.791 -13.223 -6.986 1.00 92.75 82 ARG A CA 1
ATOM 663 C C . ARG A 1 82 ? 7.030 -14.024 -5.937 1.00 92.75 82 ARG A C 1
ATOM 665 O O . ARG A 1 82 ? 7.622 -14.431 -4.945 1.00 92.75 82 ARG A O 1
ATOM 672 N N . ARG A 1 83 ? 5.729 -14.242 -6.148 1.00 94.69 83 ARG A N 1
ATOM 673 C CA . ARG A 1 83 ? 4.806 -14.832 -5.172 1.00 94.69 83 ARG A CA 1
ATOM 674 C C . ARG A 1 83 ? 4.815 -14.085 -3.833 1.00 94.69 83 ARG A C 1
ATOM 676 O O . ARG A 1 83 ? 4.844 -14.700 -2.769 1.00 94.69 83 ARG A O 1
ATOM 683 N N . GLU A 1 84 ? 4.799 -12.758 -3.901 1.00 95.06 84 GLU A N 1
ATOM 684 C CA . GLU A 1 84 ? 4.838 -11.873 -2.735 1.00 95.06 84 GLU A CA 1
ATOM 685 C C . GLU A 1 84 ? 3.723 -10.819 -2.799 1.00 95.06 84 GLU A C 1
ATOM 687 O O . GLU A 1 84 ? 3.322 -10.361 -3.874 1.00 95.06 84 GLU A O 1
ATOM 692 N N . THR A 1 85 ? 3.247 -10.401 -1.624 1.00 95.88 85 THR A N 1
ATOM 693 C CA . THR A 1 85 ? 2.350 -9.249 -1.476 1.00 95.88 85 THR A CA 1
ATOM 694 C C . THR A 1 85 ? 3.162 -7.965 -1.436 1.00 95.88 85 THR A C 1
ATOM 696 O O . THR A 1 85 ? 4.089 -7.838 -0.635 1.00 95.88 85 THR A O 1
ATOM 699 N N . TRP A 1 86 ? 2.771 -6.993 -2.251 1.00 96.69 86 TRP A N 1
ATOM 700 C CA . TRP A 1 86 ? 3.308 -5.636 -2.238 1.00 96.69 86 TRP A CA 1
ATOM 701 C C . TRP A 1 86 ? 2.225 -4.635 -1.839 1.00 96.69 86 TRP A C 1
ATOM 703 O O . TRP A 1 86 ? 1.028 -4.914 -1.943 1.00 96.69 86 TRP A O 1
ATOM 713 N N . SER A 1 87 ? 2.645 -3.449 -1.409 1.00 95.69 87 SER A N 1
ATOM 714 C CA . SER A 1 87 ? 1.771 -2.303 -1.180 1.00 95.69 87 SER A CA 1
ATOM 715 C C . SER A 1 87 ? 2.182 -1.170 -2.108 1.00 95.69 87 SER A C 1
ATOM 717 O O . SER A 1 87 ? 3.366 -0.894 -2.263 1.00 95.69 87 SER A O 1
ATOM 719 N N . LEU A 1 88 ? 1.210 -0.527 -2.748 1.00 95.56 88 LEU A N 1
ATOM 720 C CA . LEU A 1 88 ? 1.410 0.636 -3.605 1.00 95.56 88 LEU A CA 1
ATOM 721 C C . LEU A 1 88 ? 0.840 1.869 -2.917 1.00 95.56 88 LEU A C 1
ATOM 723 O O . LEU A 1 88 ? -0.359 1.885 -2.650 1.00 95.56 88 LEU A O 1
ATOM 727 N N . LEU A 1 89 ? 1.662 2.888 -2.664 1.00 94.88 89 LEU A N 1
ATOM 728 C CA . LEU A 1 89 ? 1.218 4.172 -2.113 1.00 94.88 89 LEU A CA 1
ATOM 729 C C . LEU A 1 89 ? 1.105 5.207 -3.222 1.00 94.88 89 LEU A C 1
ATOM 731 O O . LEU A 1 89 ? 2.100 5.524 -3.861 1.00 94.88 89 LEU A O 1
ATOM 735 N N . LYS A 1 90 ? -0.092 5.744 -3.443 1.00 92.31 90 LYS A N 1
ATOM 736 C CA . LYS A 1 90 ? -0.315 6.864 -4.353 1.00 92.31 90 LYS A CA 1
ATOM 737 C C . LYS A 1 90 ? -0.111 8.177 -3.606 1.00 92.31 90 LYS A C 1
ATOM 739 O O . LYS A 1 90 ? -0.812 8.449 -2.636 1.00 92.31 90 LYS A O 1
ATOM 744 N N . ASP A 1 91 ? 0.768 9.023 -4.119 1.00 86.44 91 ASP A N 1
ATOM 745 C CA . ASP A 1 91 ? 0.864 10.403 -3.674 1.00 86.44 91 ASP A CA 1
ATOM 746 C C . ASP A 1 91 ? -0.374 11.177 -4.152 1.00 86.44 91 ASP A C 1
ATOM 748 O O . ASP A 1 91 ? -0.769 11.173 -5.329 1.00 86.44 91 ASP A O 1
ATOM 752 N N . ILE A 1 92 ? -1.067 11.784 -3.197 1.00 77.50 92 ILE A N 1
ATOM 753 C CA . ILE A 1 92 ? -2.297 12.543 -3.433 1.00 77.50 92 ILE A CA 1
ATOM 754 C C . ILE A 1 92 ? -2.039 14.045 -3.578 1.00 77.50 92 ILE A C 1
ATOM 756 O O . ILE A 1 92 ? -2.953 14.765 -3.970 1.00 77.50 92 ILE A O 1
ATOM 760 N N . SER A 1 93 ? -0.817 14.505 -3.305 1.00 69.81 93 SER A N 1
ATOM 761 C CA . SER A 1 93 ? -0.427 15.917 -3.308 1.00 69.81 93 SER A CA 1
ATOM 762 C C . SER A 1 93 ? 0.290 16.346 -4.594 1.00 69.81 93 SER A C 1
ATOM 764 O O . SER A 1 93 ? 0.092 17.469 -5.057 1.00 69.81 93 SER A O 1
ATOM 766 N N . ALA A 1 94 ? 1.053 15.442 -5.216 1.00 60.78 94 ALA A N 1
ATOM 767 C CA . ALA A 1 94 ? 1.975 15.757 -6.310 1.00 60.78 94 ALA A CA 1
ATOM 768 C C . ALA A 1 94 ? 1.566 15.120 -7.654 1.00 60.78 94 ALA A C 1
ATOM 770 O O . ALA A 1 94 ? 2.262 14.281 -8.216 1.00 60.78 94 ALA A O 1
ATOM 771 N N . GLY A 1 95 ? 0.389 15.471 -8.184 1.00 68.62 95 GLY A N 1
ATOM 772 C CA . GLY A 1 95 ? -0.001 15.074 -9.550 1.00 68.62 95 GLY A CA 1
ATOM 773 C C . GLY A 1 95 ? -0.332 13.587 -9.749 1.00 68.62 95 GLY A C 1
ATOM 774 O O . GLY A 1 95 ? -0.621 13.168 -10.866 1.00 68.62 95 GLY A O 1
ATOM 775 N N . GLY A 1 96 ? -0.365 12.790 -8.676 1.00 78.38 96 GLY A N 1
ATOM 776 C CA . GLY A 1 96 ? -0.786 11.392 -8.731 1.00 78.38 96 GLY A CA 1
ATOM 777 C C . GLY A 1 96 ? 0.314 10.387 -9.046 1.00 78.38 96 GLY A C 1
ATOM 778 O O . GLY A 1 96 ? -0.016 9.266 -9.438 1.00 78.38 96 GLY A O 1
ATOM 779 N N . VAL A 1 97 ? 1.583 10.749 -8.844 1.00 87.25 97 VAL A N 1
ATOM 780 C CA . VAL A 1 97 ? 2.674 9.769 -8.794 1.00 87.25 97 VAL A CA 1
ATOM 781 C C . VAL A 1 97 ? 2.441 8.739 -7.687 1.00 87.25 97 VAL A C 1
ATOM 783 O O . VAL A 1 97 ? 1.596 8.911 -6.804 1.00 87.25 97 VAL A O 1
ATOM 786 N N . PHE A 1 98 ? 3.132 7.613 -7.759 1.00 87.88 98 PHE A N 1
ATOM 787 C CA . PHE A 1 98 ? 3.077 6.593 -6.717 1.00 87.88 98 PHE A CA 1
ATOM 788 C C . PHE A 1 98 ? 4.458 6.080 -6.363 1.00 87.88 98 PHE A C 1
ATOM 790 O O . PHE A 1 98 ? 5.372 6.116 -7.182 1.00 87.88 98 PHE A O 1
ATOM 797 N N . GLN A 1 99 ? 4.564 5.607 -5.122 1.00 92.06 99 GLN A N 1
ATOM 798 C CA . GLN A 1 99 ? 5.802 5.230 -4.454 1.00 92.06 99 GLN A CA 1
ATOM 799 C C . GLN A 1 99 ? 6.767 6.406 -4.252 1.00 92.06 99 GLN A C 1
ATOM 801 O O . GLN A 1 99 ? 7.976 6.205 -4.294 1.00 92.06 99 GLN A O 1
ATOM 806 N N . SER A 1 100 ? 6.243 7.614 -3.990 1.00 90.12 100 SER A N 1
ATOM 807 C CA . SER A 1 100 ? 7.082 8.749 -3.588 1.00 90.12 100 SER A CA 1
ATOM 808 C C . SER A 1 100 ? 7.818 8.434 -2.281 1.00 90.12 100 SER A C 1
ATOM 810 O O . SER A 1 100 ? 7.186 8.066 -1.285 1.00 90.12 100 SER A O 1
ATOM 812 N N . VAL A 1 101 ? 9.143 8.559 -2.260 1.00 88.62 101 VAL A N 1
ATOM 813 C CA . VAL A 1 101 ? 9.994 8.136 -1.138 1.00 88.62 101 VAL A CA 1
ATOM 814 C C . VAL A 1 101 ? 9.730 8.929 0.147 1.00 88.62 101 VAL A C 1
ATOM 816 O O . VAL A 1 101 ? 9.737 8.368 1.243 1.00 88.62 101 VAL A O 1
ATOM 819 N N . ASP A 1 102 ? 9.431 10.216 0.033 1.00 86.00 102 ASP A N 1
ATOM 820 C CA . ASP A 1 102 ? 9.084 11.117 1.133 1.00 86.00 102 ASP A CA 1
ATOM 821 C C . ASP A 1 102 ? 7.673 10.856 1.674 1.00 86.00 102 ASP A C 1
ATOM 823 O O . ASP A 1 102 ? 7.450 10.886 2.889 1.00 86.00 102 ASP A O 1
ATOM 827 N N . ALA A 1 103 ? 6.729 10.497 0.801 1.00 89.62 103 ALA A N 1
ATOM 828 C CA . ALA A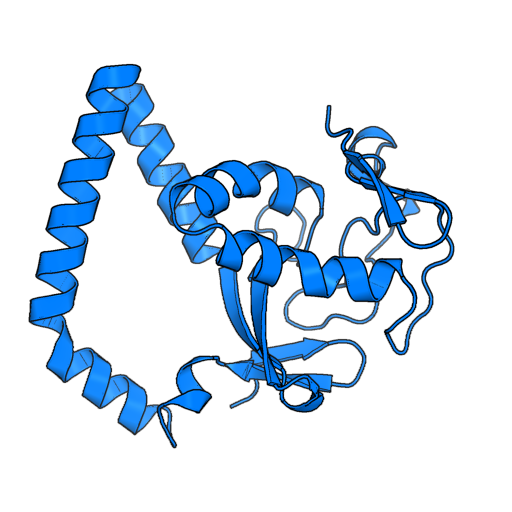 1 103 ? 5.410 10.041 1.221 1.00 89.62 103 ALA A CA 1
ATOM 829 C C . ALA A 1 103 ? 5.495 8.691 1.957 1.00 89.6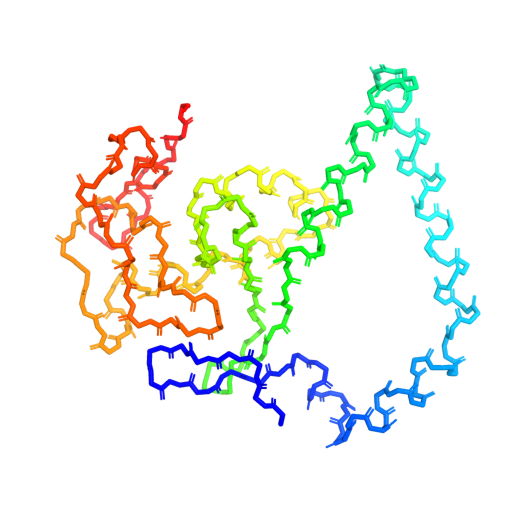2 103 ALA A C 1
ATOM 831 O O . ALA A 1 103 ? 4.842 8.503 2.985 1.00 89.62 103 ALA A O 1
ATOM 832 N N . ILE A 1 104 ? 6.345 7.769 1.487 1.00 91.94 104 ILE A N 1
ATOM 833 C CA . ILE A 1 104 ? 6.633 6.503 2.178 1.00 91.94 104 ILE A CA 1
ATOM 834 C C . ILE A 1 104 ? 7.262 6.765 3.544 1.00 91.94 104 ILE A C 1
ATOM 836 O O . ILE A 1 104 ? 6.817 6.181 4.531 1.00 91.94 104 ILE A O 1
ATOM 840 N N . PHE A 1 105 ? 8.260 7.649 3.627 1.00 90.06 105 PHE A N 1
ATOM 841 C CA . PHE A 1 105 ? 8.882 8.015 4.898 1.00 90.06 105 PHE A CA 1
ATOM 842 C C . PHE A 1 105 ? 7.858 8.589 5.881 1.00 90.06 105 PHE A C 1
ATOM 844 O O . PHE A 1 105 ? 7.786 8.149 7.027 1.00 90.06 105 PHE A O 1
ATOM 851 N N . SER A 1 106 ? 7.009 9.506 5.412 1.00 90.00 106 SER A N 1
ATOM 852 C CA . SER A 1 106 ? 5.942 10.109 6.218 1.00 90.00 106 SER A CA 1
ATOM 853 C C . SER A 1 106 ? 4.911 9.078 6.694 1.00 90.00 106 SER A C 1
ATOM 855 O O . SER A 1 106 ? 4.386 9.184 7.802 1.00 90.00 106 SER A O 1
ATOM 857 N N . ALA A 1 107 ? 4.638 8.052 5.884 1.00 92.56 107 ALA A N 1
ATOM 858 C CA . ALA A 1 107 ? 3.712 6.972 6.214 1.00 92.56 107 ALA A CA 1
ATOM 859 C C . ALA A 1 107 ? 4.332 5.857 7.079 1.00 92.56 107 ALA A C 1
ATOM 861 O O . ALA A 1 107 ? 3.601 5.098 7.721 1.00 92.56 107 ALA A O 1
ATOM 862 N N . ALA A 1 108 ? 5.663 5.738 7.113 1.00 92.94 108 ALA A N 1
ATOM 863 C CA . ALA A 1 108 ? 6.372 4.638 7.763 1.00 92.94 108 ALA A CA 1
ATOM 864 C C . ALA A 1 108 ? 6.013 4.434 9.248 1.00 92.94 108 ALA A C 1
ATOM 866 O O . ALA A 1 108 ? 5.811 3.276 9.627 1.00 92.94 108 ALA A O 1
ATOM 867 N N . PRO A 1 109 ? 5.856 5.484 10.089 1.00 92.31 109 PRO A N 1
ATOM 868 C CA . PRO A 1 109 ? 5.476 5.301 11.490 1.00 92.31 109 PRO A CA 1
ATOM 869 C C . PRO A 1 109 ? 4.162 4.535 11.658 1.00 92.31 109 PRO A C 1
ATOM 871 O O . PRO A 1 109 ? 4.046 3.709 12.561 1.00 92.31 109 PRO A O 1
ATOM 874 N N . LEU A 1 110 ? 3.189 4.754 10.765 1.00 92.50 110 LEU A N 1
ATOM 875 C CA . LEU A 1 110 ? 1.911 4.054 10.833 1.00 92.50 110 LEU A CA 1
ATOM 876 C C . LEU A 1 110 ? 2.071 2.560 10.540 1.00 92.50 110 LEU A C 1
ATOM 878 O O . LEU A 1 110 ? 1.537 1.730 11.270 1.00 92.50 110 LEU A O 1
ATOM 882 N N . PHE A 1 111 ? 2.808 2.201 9.490 1.00 93.69 111 PHE A N 1
ATOM 883 C CA . PHE A 1 111 ? 3.010 0.794 9.144 1.00 93.69 111 PHE A CA 1
ATOM 884 C C . PHE A 1 111 ? 3.874 0.064 10.173 1.00 93.69 111 PHE A C 1
ATOM 886 O O . PHE A 1 111 ? 3.615 -1.100 10.449 1.00 93.69 111 PHE A O 1
ATOM 893 N N . LEU A 1 112 ? 4.835 0.748 10.801 1.00 92.75 112 LEU A N 1
ATOM 894 C CA . LEU A 1 112 ? 5.582 0.197 11.935 1.00 92.75 112 LEU A CA 1
ATOM 895 C C . LEU A 1 112 ? 4.691 -0.059 13.153 1.00 92.75 112 LEU A C 1
ATOM 897 O O . LEU A 1 112 ? 4.890 -1.057 13.840 1.00 92.75 112 LEU A O 1
ATOM 901 N N . TYR A 1 113 ? 3.722 0.823 13.414 1.00 90.00 113 TYR A N 1
ATOM 902 C CA . TYR A 1 113 ? 2.765 0.656 14.506 1.00 90.00 113 TYR A CA 1
ATOM 903 C C . TYR A 1 113 ? 1.768 -0.479 14.244 1.00 90.00 113 TYR A C 1
ATOM 905 O O . TYR A 1 113 ? 1.473 -1.250 15.152 1.00 90.00 113 TYR A O 1
ATOM 913 N N . LEU A 1 114 ? 1.245 -0.583 13.017 1.00 89.44 114 LEU A N 1
ATOM 914 C CA . LEU A 1 114 ? 0.244 -1.591 12.668 1.00 89.44 114 LEU A CA 1
ATOM 915 C C . LEU A 1 114 ? 0.856 -2.980 12.495 1.00 89.44 114 LEU A C 1
ATOM 917 O O . LEU A 1 114 ? 0.427 -3.922 13.152 1.00 89.44 114 LEU A O 1
ATOM 921 N N . GLU A 1 115 ? 1.800 -3.110 11.562 1.00 91.06 115 GLU A N 1
ATOM 922 C CA . GLU A 1 115 ? 2.416 -4.381 11.195 1.00 91.06 115 GLU A CA 1
ATOM 923 C C . GLU A 1 115 ? 3.634 -4.130 10.289 1.00 91.06 115 GLU A C 1
ATOM 925 O O . GLU A 1 115 ? 3.507 -3.725 9.129 1.00 91.06 115 GLU A O 1
ATOM 930 N N . SER A 1 116 ? 4.833 -4.409 10.806 1.00 91.62 116 SER A N 1
ATOM 931 C CA . SER A 1 116 ? 6.107 -4.103 10.136 1.00 91.62 116 SER A CA 1
ATOM 932 C C . SER A 1 116 ? 6.256 -4.724 8.738 1.00 91.62 116 SER A C 1
ATOM 934 O O . SER A 1 116 ? 6.913 -4.144 7.867 1.00 91.62 116 SER A O 1
ATOM 936 N N . SER A 1 117 ? 5.610 -5.866 8.476 1.00 94.00 117 SER A N 1
ATOM 937 C CA . SER A 1 117 ? 5.622 -6.487 7.148 1.00 94.00 117 SER A CA 1
ATOM 938 C C . SER A 1 117 ? 4.930 -5.636 6.074 1.00 94.00 117 SER A C 1
ATOM 940 O O . SER A 1 117 ? 5.314 -5.719 4.904 1.00 94.00 117 SER A O 1
ATOM 942 N N . LEU A 1 118 ? 4.000 -4.747 6.447 1.00 93.62 118 LEU A N 1
ATOM 943 C CA . LEU A 1 118 ? 3.387 -3.790 5.521 1.00 93.62 118 LEU A CA 1
ATOM 944 C C . LEU A 1 118 ? 4.377 -2.714 5.069 1.00 93.62 118 LEU A C 1
ATOM 946 O O . LEU A 1 118 ? 4.354 -2.332 3.900 1.00 93.62 118 LEU A O 1
ATOM 950 N N . LEU A 1 119 ? 5.285 -2.269 5.947 1.00 94.56 119 LEU A N 1
ATOM 951 C CA . LEU A 1 119 ? 6.340 -1.331 5.556 1.00 94.56 119 LEU A CA 1
ATOM 952 C C . LEU A 1 119 ? 7.315 -1.989 4.574 1.00 94.56 119 LEU A C 1
ATOM 954 O O . LEU A 1 119 ? 7.681 -1.377 3.573 1.00 94.56 119 LEU A O 1
ATOM 958 N N . ARG A 1 120 ? 7.688 -3.258 4.803 1.00 94.81 120 ARG A N 1
ATOM 959 C CA . ARG A 1 120 ? 8.479 -4.023 3.823 1.00 94.81 120 ARG A CA 1
ATOM 960 C C . ARG A 1 120 ? 7.749 -4.096 2.483 1.00 94.81 120 ARG A C 1
ATOM 962 O O . ARG A 1 120 ? 8.342 -3.778 1.458 1.00 94.81 120 ARG A O 1
ATOM 969 N N . ALA A 1 121 ? 6.476 -4.493 2.489 1.00 96.00 121 ALA A N 1
ATOM 970 C CA . ALA A 1 121 ? 5.666 -4.594 1.276 1.00 96.00 121 ALA A CA 1
ATOM 971 C C . ALA A 1 121 ? 5.547 -3.252 0.535 1.00 96.00 121 ALA A C 1
ATOM 973 O O . ALA A 1 121 ? 5.434 -3.246 -0.689 1.00 96.00 121 ALA A O 1
ATOM 974 N N . LEU A 1 122 ? 5.575 -2.136 1.269 1.00 95.25 122 LEU A N 1
ATOM 975 C CA . LEU A 1 122 ? 5.544 -0.790 0.715 1.00 95.25 122 LEU A CA 1
ATOM 976 C C . LEU A 1 122 ? 6.883 -0.362 0.103 1.00 95.25 122 LEU A C 1
ATOM 978 O O . LEU A 1 122 ? 6.868 0.279 -0.936 1.00 95.25 122 LEU A O 1
ATOM 982 N N . LEU A 1 123 ? 8.018 -0.729 0.707 1.00 94.94 123 LEU A N 1
ATOM 983 C CA . LEU A 1 123 ? 9.356 -0.326 0.253 1.00 94.94 123 LEU A CA 1
ATOM 984 C C . LEU A 1 123 ? 9.862 -1.121 -0.956 1.00 94.94 123 LEU A C 1
ATOM 986 O O . LEU A 1 123 ? 10.551 -0.566 -1.809 1.00 94.94 123 LEU A O 1
ATOM 990 N N . VAL A 1 124 ? 9.555 -2.420 -1.029 1.00 95.06 124 VAL A N 1
ATOM 991 C CA . VAL A 1 124 ? 10.113 -3.325 -2.055 1.00 95.06 124 VAL A CA 1
ATOM 992 C C . VAL A 1 124 ? 9.954 -2.800 -3.495 1.00 95.06 124 VAL A C 1
ATOM 994 O O . VAL A 1 124 ? 10.959 -2.809 -4.203 1.00 95.06 124 VAL A O 1
ATOM 997 N N . PRO A 1 125 ? 8.785 -2.290 -3.942 1.00 95.25 125 PRO A N 1
ATOM 998 C CA . PRO A 1 125 ? 8.622 -1.812 -5.318 1.00 95.25 125 PRO A CA 1
ATOM 999 C C . PRO A 1 125 ? 9.575 -0.667 -5.695 1.00 95.25 125 PRO A C 1
ATOM 1001 O O . PRO A 1 125 ? 10.092 -0.644 -6.812 1.00 95.25 125 PRO A O 1
ATOM 1004 N N . LEU A 1 126 ? 9.817 0.270 -4.769 1.00 94.69 126 LEU A N 1
ATOM 1005 C CA . LEU A 1 126 ? 10.754 1.380 -4.959 1.00 94.69 126 LEU A CA 1
ATOM 1006 C C . LEU A 1 126 ? 12.207 0.883 -4.961 1.00 94.69 126 LEU A C 1
ATOM 1008 O O . LEU A 1 126 ? 13.000 1.276 -5.814 1.00 94.69 126 LEU A O 1
ATOM 1012 N N . LEU A 1 127 ? 12.551 -0.010 -4.027 1.00 93.38 127 LEU A N 1
ATOM 1013 C CA . LEU A 1 127 ? 13.906 -0.555 -3.894 1.00 93.38 127 LEU A CA 1
ATOM 1014 C C . LEU A 1 127 ? 14.322 -1.417 -5.091 1.00 93.38 127 LEU A C 1
ATOM 1016 O O . LEU A 1 127 ? 15.492 -1.407 -5.465 1.00 93.38 127 LEU A O 1
ATOM 1020 N N . GLU A 1 128 ? 13.387 -2.151 -5.694 1.00 94.06 128 GLU A N 1
ATOM 1021 C CA . GLU A 1 128 ? 13.650 -2.912 -6.919 1.00 94.06 128 GLU A CA 1
ATOM 1022 C C . GLU A 1 128 ? 13.961 -2.014 -8.116 1.00 94.06 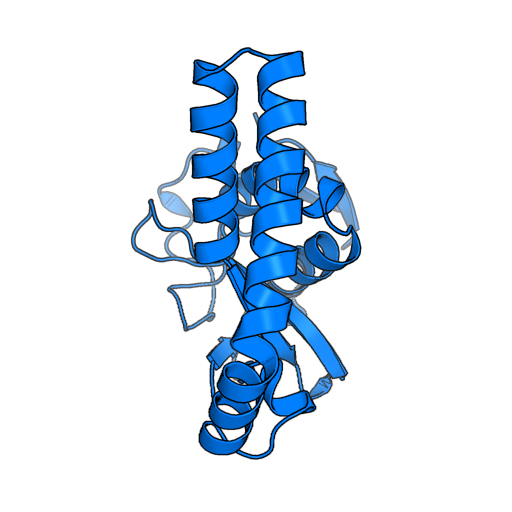128 GLU A C 1
ATOM 1024 O O . GLU A 1 128 ? 14.818 -2.353 -8.931 1.00 94.06 128 GLU A O 1
ATOM 1029 N N . TYR A 1 129 ? 13.312 -0.853 -8.212 1.00 93.62 129 TYR A N 1
ATOM 1030 C CA . TYR A 1 129 ? 13.676 0.120 -9.235 1.00 93.62 129 TYR A CA 1
ATOM 1031 C C . TYR A 1 129 ? 15.060 0.716 -8.950 1.00 93.62 129 TYR A C 1
ATOM 1033 O O . TYR A 1 129 ? 15.936 0.709 -9.814 1.00 93.62 129 TYR A O 1
ATOM 1041 N N . ALA A 1 130 ? 15.297 1.140 -7.704 1.00 91.31 130 ALA A N 1
ATOM 1042 C CA . ALA A 1 130 ? 16.562 1.735 -7.277 1.00 91.31 130 ALA A CA 1
ATOM 1043 C C . ALA A 1 130 ? 17.776 0.810 -7.486 1.00 91.31 130 ALA A C 1
ATOM 1045 O O . ALA A 1 130 ? 18.874 1.279 -7.774 1.00 91.31 130 ALA A O 1
ATOM 1046 N N . ASN A 1 131 ? 17.598 -0.507 -7.337 1.00 91.31 131 ASN A N 1
ATOM 1047 C CA . ASN A 1 131 ? 18.676 -1.488 -7.469 1.00 91.31 131 ASN A CA 1
ATOM 1048 C C . ASN A 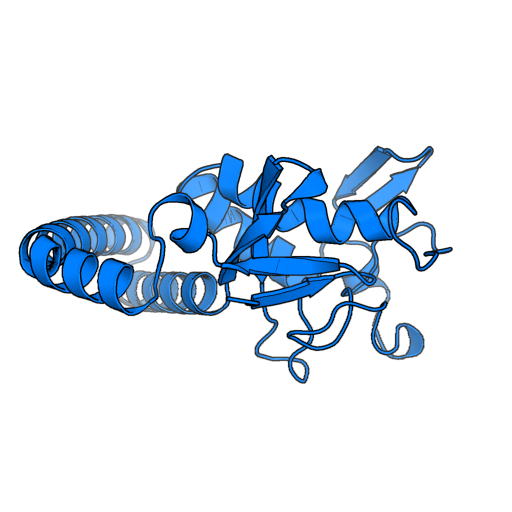1 131 ? 18.807 -2.094 -8.879 1.00 91.31 131 ASN A C 1
ATOM 1050 O O . ASN A 1 131 ? 19.565 -3.051 -9.046 1.00 91.31 131 ASN A O 1
ATOM 1054 N N . ASN A 1 132 ? 18.102 -1.547 -9.877 1.00 92.31 132 ASN A N 1
ATOM 1055 C CA . ASN A 1 132 ? 18.119 -2.013 -11.266 1.00 92.31 132 ASN A CA 1
ATOM 1056 C C . ASN A 1 132 ? 17.600 -3.453 -11.471 1.00 92.31 132 ASN A C 1
ATOM 1058 O O . ASN A 1 132 ? 18.049 -4.147 -12.383 1.00 92.31 132 ASN A O 1
ATOM 1062 N N . SER A 1 133 ? 16.642 -3.913 -10.655 1.00 93.00 133 SER A N 1
ATOM 1063 C CA . SER A 1 133 ? 15.950 -5.205 -10.860 1.00 93.00 133 SER A CA 1
ATOM 1064 C C . SER A 1 133 ? 14.745 -5.113 -11.810 1.00 93.00 133 SER A C 1
ATOM 1066 O O . SER A 1 133 ? 14.047 -6.104 -12.035 1.00 93.00 133 SER A O 1
ATOM 1068 N N . THR A 1 134 ? 14.484 -3.930 -12.360 1.00 94.50 134 THR A N 1
ATOM 1069 C CA . THR A 1 134 ? 13.369 -3.622 -13.264 1.00 94.50 134 THR A CA 1
ATOM 1070 C C . THR A 1 134 ? 13.820 -3.518 -14.723 1.00 94.50 134 THR A C 1
ATOM 1072 O O . THR A 1 134 ? 15.014 -3.494 -15.009 1.00 94.50 134 THR A O 1
ATOM 1075 N N . SER A 1 135 ? 12.877 -3.436 -15.672 1.00 93.31 135 SER A N 1
ATOM 1076 C CA . SER A 1 135 ? 13.202 -3.270 -17.102 1.00 93.31 135 SER A CA 1
ATOM 1077 C C . SER A 1 135 ? 13.800 -1.899 -17.448 1.00 93.31 135 SER A C 1
ATOM 1079 O O . SER A 1 135 ? 14.538 -1.785 -18.427 1.00 93.31 135 SER A O 1
ATOM 1081 N N . SER A 1 136 ? 13.536 -0.876 -16.632 1.00 92.00 136 SER A N 1
ATOM 1082 C CA . SER A 1 136 ? 14.194 0.431 -16.714 1.00 92.00 136 SER A CA 1
ATOM 1083 C C . SER A 1 136 ? 15.360 0.514 -15.736 1.00 92.00 136 SER A C 1
ATOM 1085 O O . SER A 1 136 ? 15.255 0.027 -14.610 1.00 92.00 136 SER A O 1
ATOM 1087 N N . LEU A 1 137 ? 16.435 1.187 -16.150 1.00 90.94 137 LEU A N 1
ATOM 1088 C CA . LEU A 1 137 ? 17.586 1.460 -15.294 1.00 90.94 137 LEU A CA 1
ATOM 1089 C C . LEU A 1 137 ? 17.419 2.781 -14.533 1.00 90.94 137 LEU A C 1
ATOM 1091 O O . LEU A 1 137 ? 16.839 3.741 -15.040 1.00 90.94 137 LEU A O 1
ATOM 1095 N N . TYR A 1 138 ? 17.988 2.817 -13.337 1.00 89.12 138 TYR A N 1
ATOM 1096 C CA . TYR A 1 138 ? 18.145 3.964 -12.467 1.00 89.12 138 TYR A CA 1
ATOM 1097 C C . TYR A 1 138 ? 19.639 4.160 -12.161 1.00 89.12 138 TYR A C 1
ATOM 1099 O O . TYR A 1 138 ? 20.322 3.239 -11.701 1.00 89.12 138 TYR A O 1
ATOM 1107 N N . SER A 1 139 ? 20.170 5.344 -12.482 1.00 88.19 139 SER A N 1
ATOM 1108 C CA . SER A 1 139 ? 21.617 5.619 -12.491 1.00 88.19 139 SER A CA 1
ATOM 1109 C C . SER A 1 139 ? 22.119 6.486 -11.338 1.00 88.19 139 SER A C 1
ATOM 1111 O O . SER A 1 139 ? 23.329 6.675 -11.211 1.00 88.19 139 SER A O 1
ATOM 1113 N N . GLU A 1 140 ? 21.227 7.038 -10.519 1.00 84.62 140 GLU A N 1
ATOM 1114 C CA . GLU A 1 140 ? 21.618 7.925 -9.424 1.00 84.62 140 GLU A CA 1
ATOM 1115 C C . GLU A 1 140 ? 22.046 7.141 -8.173 1.00 84.62 140 GLU A C 1
ATOM 1117 O O . GLU A 1 140 ? 21.709 5.975 -7.977 1.00 84.62 140 GLU A O 1
ATOM 1122 N N . ILE A 1 141 ? 22.798 7.806 -7.293 1.00 79.94 141 ILE A N 1
ATOM 1123 C CA . ILE A 1 141 ? 23.347 7.220 -6.052 1.00 79.94 141 ILE A CA 1
ATOM 1124 C C . ILE A 1 141 ? 22.411 7.352 -4.834 1.00 79.94 141 ILE A C 1
ATOM 1126 O O . ILE A 1 141 ? 22.747 6.949 -3.717 1.00 79.94 141 ILE A O 1
ATOM 1130 N N . PHE A 1 142 ? 21.255 7.973 -5.030 1.00 80.50 142 PHE A N 1
ATOM 1131 C CA . PHE A 1 142 ? 20.226 8.218 -4.022 1.00 80.50 142 PHE A CA 1
ATOM 1132 C C . PHE A 1 142 ? 18.918 7.535 -4.440 1.00 80.50 142 PHE A C 1
ATOM 1134 O O . PHE A 1 142 ? 18.883 6.861 -5.456 1.00 80.50 142 PHE A O 1
ATOM 1141 N N . SER A 1 143 ? 17.854 7.623 -3.647 1.00 84.31 143 SER A N 1
ATOM 1142 C CA . SER A 1 143 ? 16.581 6.982 -3.999 1.00 84.31 143 SER A CA 1
ATOM 1143 C C . SER A 1 143 ? 15.933 7.616 -5.229 1.00 84.31 143 SER A C 1
ATOM 1145 O O . SER A 1 143 ? 15.888 8.850 -5.295 1.00 84.31 143 SER A O 1
ATOM 1147 N N . PRO A 1 144 ? 15.293 6.824 -6.115 1.00 88.75 144 PRO A N 1
ATOM 1148 C CA . PRO A 1 144 ? 14.261 7.361 -6.987 1.00 88.75 144 PRO A CA 1
ATOM 1149 C C . PRO A 1 144 ? 13.252 8.124 -6.134 1.00 88.75 144 PRO A C 1
ATOM 1151 O O . PRO A 1 144 ? 12.935 7.701 -5.015 1.00 88.75 144 PRO A O 1
ATOM 1154 N N . HIS A 1 145 ? 12.792 9.263 -6.644 1.00 87.75 145 HIS A N 1
ATOM 1155 C CA . HIS A 1 145 ? 11.754 10.017 -5.960 1.00 87.75 145 HIS A CA 1
ATOM 1156 C C . HIS A 1 145 ? 10.457 9.214 -5.962 1.00 87.75 145 HIS A C 1
ATOM 1158 O O . HIS A 1 145 ? 9.918 8.961 -4.900 1.00 87.75 145 HIS A O 1
ATOM 1164 N N . ASP A 1 146 ? 10.023 8.774 -7.138 1.00 91.38 146 ASP A N 1
ATOM 1165 C CA . ASP A 1 146 ? 8.845 7.956 -7.400 1.00 91.38 146 ASP A CA 1
ATOM 1166 C C . ASP A 1 146 ? 9.194 6.897 -8.458 1.00 91.38 146 ASP A C 1
ATOM 1168 O O . ASP A 1 146 ? 10.346 6.781 -8.884 1.00 91.38 146 ASP A O 1
ATOM 1172 N N . ILE A 1 147 ? 8.208 6.109 -8.885 1.00 93.50 147 ILE A N 1
ATOM 1173 C CA . ILE A 1 147 ? 8.397 5.094 -9.934 1.00 93.50 147 ILE A CA 1
ATOM 1174 C C . ILE A 1 147 ? 7.497 5.307 -11.160 1.00 93.50 147 ILE A C 1
ATOM 1176 O O . ILE A 1 147 ? 7.430 4.422 -12.019 1.00 93.50 147 ILE A O 1
ATOM 1180 N N . GLY A 1 148 ? 6.766 6.424 -11.231 1.00 92.44 148 GLY A N 1
ATOM 1181 C CA . GLY A 1 148 ? 5.814 6.721 -12.303 1.00 92.44 148 GLY A CA 1
ATOM 1182 C C . GLY A 1 148 ? 4.522 7.392 -11.829 1.00 92.44 148 GLY A C 1
ATOM 1183 O O . GLY A 1 148 ? 4.346 7.737 -10.659 1.00 92.44 148 GLY A O 1
ATOM 1184 N N . VAL A 1 149 ? 3.564 7.530 -12.751 1.00 92.25 149 VAL A N 1
ATOM 1185 C CA . VAL A 1 149 ? 2.218 8.062 -12.472 1.00 92.25 149 VAL A CA 1
ATOM 1186 C C . VAL A 1 149 ? 1.249 6.920 -12.213 1.00 92.25 149 VAL A C 1
ATOM 1188 O O . VAL A 1 149 ? 1.049 6.064 -13.070 1.00 92.25 149 VAL A O 1
ATOM 1191 N N . TYR A 1 150 ? 0.568 6.928 -11.068 1.00 91.62 150 TYR A N 1
ATOM 1192 C CA . TYR A 1 150 ? -0.407 5.894 -10.733 1.00 91.62 150 TYR A CA 1
ATOM 1193 C C . TYR A 1 150 ? -1.478 5.728 -11.836 1.00 91.62 150 TYR A C 1
ATOM 1195 O O . TYR A 1 150 ? -2.094 6.726 -12.220 1.00 91.62 150 TYR A O 1
ATOM 1203 N N . PRO A 1 151 ? -1.799 4.500 -12.300 1.00 93.75 151 PRO A N 1
ATOM 1204 C CA . PRO A 1 151 ? -1.356 3.194 -11.795 1.00 93.75 151 PRO A CA 1
ATOM 1205 C C . 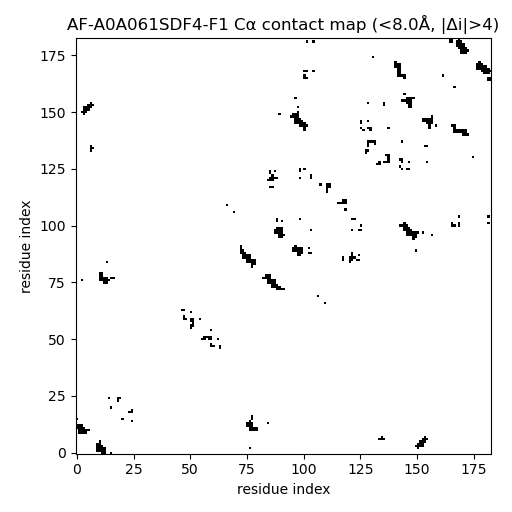PRO A 1 151 ? -0.204 2.554 -12.603 1.00 93.75 151 PRO A C 1
ATOM 1207 O O . PRO A 1 151 ? -0.072 1.329 -12.597 1.00 93.75 151 PRO A O 1
ATOM 1210 N N . VAL A 1 152 ? 0.579 3.342 -13.342 1.00 94.69 152 VAL A N 1
ATOM 1211 C CA . VAL A 1 152 ? 1.635 2.883 -14.255 1.00 94.69 152 VAL A CA 1
ATOM 1212 C C . VAL A 1 152 ? 3.015 3.291 -13.742 1.00 94.69 152 VAL A C 1
ATOM 1214 O O . VAL A 1 152 ? 3.357 4.468 -13.705 1.00 94.69 152 VAL A O 1
ATOM 1217 N N . ALA A 1 153 ? 3.824 2.297 -13.385 1.00 94.50 153 ALA A N 1
ATOM 1218 C CA . ALA A 1 153 ? 5.219 2.464 -13.009 1.00 94.50 153 ALA A CA 1
ATOM 1219 C C . ALA A 1 153 ? 6.103 2.100 -14.196 1.00 94.50 153 ALA A C 1
ATOM 1221 O O . ALA A 1 153 ? 6.139 0.943 -14.623 1.00 94.50 153 ALA A O 1
ATOM 1222 N N . ASN A 1 154 ? 6.784 3.102 -14.735 1.00 94.06 154 ASN A N 1
ATOM 1223 C CA . ASN A 1 154 ? 7.690 2.983 -15.873 1.00 94.06 154 ASN A CA 1
ATOM 1224 C C . ASN A 1 154 ? 8.962 3.838 -15.711 1.00 94.06 154 ASN A C 1
ATOM 1226 O O . ASN A 1 154 ? 9.739 3.952 -16.659 1.00 94.06 154 ASN A O 1
ATOM 1230 N N . GLY A 1 155 ? 9.195 4.387 -14.514 1.00 90.69 155 GLY A N 1
ATOM 1231 C CA . GLY A 1 155 ? 10.339 5.233 -14.172 1.00 90.69 155 GLY A CA 1
ATOM 1232 C C . GLY A 1 155 ? 9.916 6.558 -13.536 1.00 90.69 155 GLY A C 1
ATOM 1233 O O . GLY A 1 155 ? 8.739 6.911 -13.563 1.00 90.69 155 GLY A O 1
ATOM 1234 N N . THR A 1 156 ? 10.875 7.283 -12.959 1.00 87.00 156 THR A N 1
ATOM 1235 C CA . THR A 1 156 ? 10.619 8.535 -12.229 1.00 87.00 156 THR A CA 1
ATOM 1236 C C . THR A 1 156 ? 10.005 9.624 -13.116 1.00 87.00 156 THR A C 1
ATOM 1238 O O . THR A 1 156 ? 10.464 9.859 -14.241 1.00 87.00 156 THR A O 1
ATOM 1241 N N . VAL A 1 157 ? 9.020 10.361 -12.595 1.00 81.50 157 VAL A N 1
ATOM 1242 C CA . VAL A 1 157 ? 8.428 11.521 -13.279 1.00 81.50 157 VAL A CA 1
ATOM 1243 C C . VAL A 1 157 ? 9.171 12.804 -12.886 1.00 81.50 157 VAL A C 1
ATOM 1245 O O . VAL A 1 157 ? 8.950 13.369 -11.826 1.00 81.50 157 VAL A O 1
ATOM 1248 N N . ASP A 1 158 ? 10.042 13.276 -13.779 1.00 63.31 158 ASP A N 1
ATOM 1249 C CA . ASP A 1 158 ? 10.798 14.540 -13.682 1.00 63.31 158 ASP A CA 1
ATOM 1250 C C . ASP A 1 158 ? 11.648 14.744 -12.408 1.00 63.31 158 ASP A C 1
ATOM 1252 O O . ASP A 1 158 ? 11.365 15.545 -11.518 1.00 63.31 158 ASP A O 1
ATOM 1256 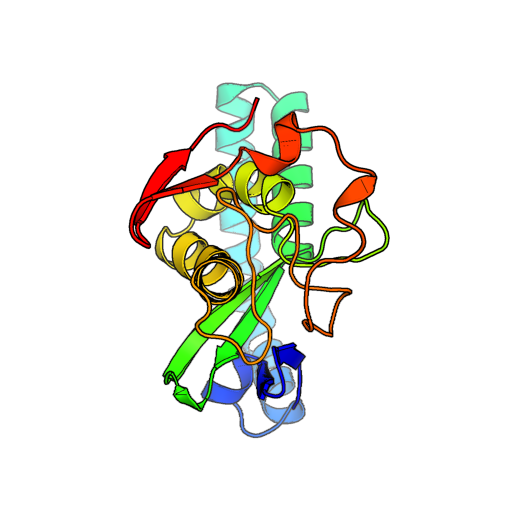N N . GLU A 1 159 ? 12.812 14.097 -12.393 1.00 58.03 159 GLU A N 1
ATOM 1257 C CA . GLU A 1 159 ? 13.812 14.227 -11.328 1.00 58.03 159 GLU A CA 1
ATOM 1258 C C . GLU A 1 159 ? 14.408 15.638 -11.185 1.00 58.03 159 GLU A C 1
ATOM 1260 O O . GLU A 1 159 ? 14.980 15.968 -10.142 1.00 58.03 159 GLU A O 1
ATOM 1265 N N . ARG A 1 160 ? 14.344 16.489 -12.218 1.00 49.62 160 ARG A N 1
ATOM 1266 C CA . ARG A 1 160 ? 15.149 17.724 -12.287 1.00 49.62 160 ARG A CA 1
ATOM 1267 C C . ARG A 1 160 ? 14.555 18.898 -11.514 1.00 49.62 160 ARG A C 1
ATOM 1269 O O . ARG A 1 160 ? 15.299 19.810 -11.164 1.00 49.62 160 ARG A O 1
ATOM 1276 N N . SER A 1 161 ? 13.261 18.860 -11.205 1.00 48.91 161 SER A N 1
ATOM 1277 C CA . SER A 1 161 ? 12.561 19.955 -10.523 1.00 48.91 161 SER A CA 1
ATOM 1278 C C . SER A 1 161 ? 12.621 19.889 -8.989 1.00 48.91 161 SER A C 1
ATOM 1280 O O . SER A 1 161 ? 12.190 20.837 -8.330 1.00 48.91 161 SER A O 1
ATOM 1282 N N . MET A 1 162 ? 13.108 18.793 -8.395 1.00 54.53 162 MET A N 1
ATOM 1283 C CA . MET A 1 162 ? 12.955 18.571 -6.953 1.00 54.53 162 MET A CA 1
ATOM 1284 C C . MET A 1 162 ? 14.189 18.927 -6.111 1.00 54.53 162 MET A C 1
ATOM 1286 O O . MET A 1 162 ? 15.316 18.596 -6.508 1.00 54.53 162 MET A O 1
ATOM 1290 N N . PRO A 1 163 ? 13.993 19.543 -4.923 1.00 53.59 163 PRO A N 1
ATOM 1291 C CA . PRO A 1 163 ? 15.067 19.828 -3.976 1.00 53.59 163 PRO A CA 1
ATOM 1292 C C . PRO A 1 163 ? 15.847 18.566 -3.587 1.00 53.59 163 PRO A C 1
ATOM 1294 O O . PRO A 1 163 ? 15.279 17.486 -3.431 1.00 53.59 163 PRO A O 1
ATOM 1297 N N . ALA A 1 164 ? 17.158 18.703 -3.372 1.00 52.72 164 ALA A N 1
ATOM 1298 C CA . ALA A 1 164 ? 18.025 17.593 -2.964 1.00 52.72 164 ALA A CA 1
ATOM 1299 C C . ALA A 1 164 ? 17.598 16.928 -1.636 1.00 52.72 164 ALA A C 1
ATOM 1301 O O . ALA A 1 164 ? 17.896 15.755 -1.425 1.00 52.72 164 ALA A O 1
ATOM 1302 N N . SER A 1 165 ? 16.878 17.648 -0.766 1.00 50.12 165 SER A N 1
ATOM 1303 C CA . SER A 1 165 ? 16.386 17.149 0.525 1.00 50.12 165 SER A CA 1
ATOM 1304 C C . SER A 1 165 ? 15.383 16.001 0.389 1.00 50.12 165 SER A C 1
ATOM 1306 O O . SER A 1 165 ? 15.437 15.065 1.178 1.00 50.12 165 SER A O 1
ATOM 1308 N N . THR A 1 166 ? 14.528 16.010 -0.638 1.00 52.38 166 THR A N 1
ATOM 1309 C CA . THR A 1 166 ? 13.535 14.944 -0.864 1.00 52.38 166 THR A CA 1
ATOM 1310 C C . THR A 1 166 ? 14.170 13.685 -1.465 1.00 52.38 166 THR A C 1
ATOM 1312 O O . THR A 1 166 ? 13.712 12.570 -1.240 1.00 52.38 166 THR A O 1
ATOM 1315 N N . LYS A 1 167 ? 15.280 13.851 -2.195 1.00 53.84 167 LYS A N 1
ATOM 1316 C CA . LYS A 1 167 ? 16.017 12.762 -2.860 1.00 53.84 167 LYS A CA 1
ATOM 1317 C C . LYS A 1 167 ? 16.880 11.950 -1.891 1.00 53.84 167 LYS A C 1
ATOM 1319 O O . LYS A 1 167 ? 17.170 10.786 -2.144 1.00 53.84 167 LYS A O 1
ATOM 1324 N N . LEU A 1 168 ? 17.279 12.547 -0.765 1.00 55.56 168 LEU A N 1
ATOM 1325 C CA . LEU A 1 168 ? 18.211 11.944 0.191 1.00 55.56 168 LEU A CA 1
ATOM 1326 C C . LEU A 1 168 ? 17.548 11.014 1.219 1.00 55.56 168 LEU A C 1
ATOM 1328 O O . LEU A 1 168 ? 18.213 10.555 2.143 1.00 55.56 168 LEU A O 1
ATOM 1332 N N . CYS A 1 169 ? 16.266 10.687 1.060 1.00 61.94 169 CYS A N 1
ATOM 1333 C CA . CYS A 1 169 ? 15.574 9.819 2.005 1.00 61.94 169 CYS A CA 1
ATOM 1334 C C . CYS A 1 169 ? 16.220 8.429 2.138 1.00 61.94 169 CYS A C 1
ATOM 1336 O O . CYS A 1 169 ? 16.265 7.897 3.245 1.00 61.94 169 CYS A O 1
ATOM 1338 N N . LEU A 1 170 ? 16.796 7.881 1.059 1.00 64.62 170 LEU A N 1
ATOM 1339 C CA . LEU A 1 170 ? 17.649 6.688 1.098 1.00 64.62 170 LEU A CA 1
ATOM 1340 C C . LEU A 1 170 ? 18.918 6.924 0.272 1.00 64.62 170 LEU A C 1
ATOM 1342 O O . LEU A 1 170 ? 18.847 7.320 -0.890 1.00 64.62 170 LEU A O 1
ATOM 1346 N N . LEU A 1 171 ? 20.080 6.662 0.870 1.00 65.44 171 LEU A N 1
ATOM 1347 C CA . LEU A 1 171 ? 21.367 6.624 0.174 1.00 65.44 171 LEU A CA 1
ATOM 1348 C C . LEU A 1 171 ? 21.793 5.179 -0.054 1.00 65.44 171 LEU A C 1
ATOM 1350 O O . LEU A 1 171 ? 21.802 4.385 0.892 1.00 65.44 171 LEU A O 1
ATOM 1354 N N . PHE A 1 172 ? 22.192 4.863 -1.285 1.00 65.88 172 PHE A N 1
ATOM 1355 C CA . PHE A 1 172 ? 22.635 3.527 -1.664 1.00 65.88 172 PHE A CA 1
ATOM 1356 C C . PHE A 1 172 ? 24.142 3.487 -1.895 1.00 65.88 172 PHE A C 1
ATOM 1358 O O . PHE A 1 172 ? 24.715 4.330 -2.582 1.00 65.88 172 PHE A O 1
ATOM 1365 N N . LYS A 1 173 ? 24.788 2.446 -1.367 1.00 64.25 173 LYS A N 1
ATOM 1366 C CA . LYS A 1 173 ? 26.181 2.111 -1.667 1.00 64.25 173 LYS A CA 1
ATOM 1367 C C . LYS A 1 173 ? 26.311 0.606 -1.801 1.00 64.25 173 LYS A C 1
ATOM 1369 O O . LYS A 1 173 ? 25.832 -0.135 -0.947 1.00 64.25 173 LYS A O 1
ATOM 1374 N N . ASN A 1 174 ? 26.946 0.145 -2.879 1.00 65.19 174 ASN A N 1
ATOM 1375 C CA . ASN A 1 174 ? 27.094 -1.282 -3.191 1.00 65.19 174 ASN A CA 1
ATOM 1376 C C . ASN A 1 174 ? 25.756 -2.056 -3.118 1.00 65.19 174 ASN A C 1
ATOM 1378 O O . ASN A 1 174 ? 25.685 -3.119 -2.504 1.00 65.19 174 ASN A O 1
ATOM 1382 N N . ASN A 1 175 ? 24.683 -1.505 -3.700 1.00 58.69 175 ASN A N 1
ATOM 1383 C CA . ASN A 1 175 ? 23.328 -2.085 -3.700 1.00 58.69 175 ASN A CA 1
ATOM 1384 C C . ASN A 1 175 ? 22.713 -2.317 -2.304 1.00 58.69 175 ASN A C 1
ATOM 1386 O O . ASN A 1 175 ? 21.807 -3.134 -2.154 1.00 58.69 175 ASN A O 1
ATOM 1390 N N . SER A 1 176 ? 23.189 -1.606 -1.279 1.00 57.59 176 SER A N 1
ATOM 1391 C CA . SER A 1 176 ? 22.651 -1.642 0.086 1.00 57.59 176 SER A CA 1
ATOM 1392 C C . SER A 1 176 ? 22.290 -0.234 0.561 1.00 57.59 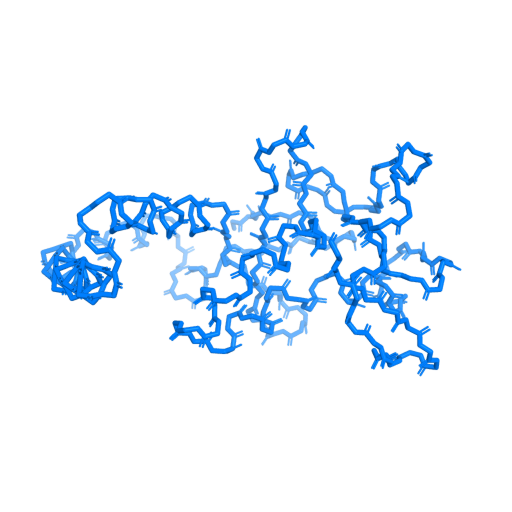176 SER A C 1
ATOM 1394 O O . SER A 1 176 ? 22.963 0.732 0.197 1.00 57.59 176 SER A O 1
ATOM 1396 N N . VAL A 1 177 ? 21.238 -0.112 1.381 1.00 63.81 177 VAL A N 1
ATOM 1397 C CA . VAL A 1 177 ? 20.864 1.158 2.029 1.00 63.81 177 VAL A CA 1
ATOM 1398 C C . VAL A 1 177 ? 21.922 1.495 3.084 1.00 63.81 177 VAL A C 1
ATOM 1400 O O . VAL A 1 177 ? 22.073 0.766 4.061 1.00 63.81 177 VAL A O 1
ATOM 1403 N N . GLU A 1 178 ? 22.661 2.587 2.889 1.00 62.03 178 GLU A N 1
ATOM 1404 C CA . GLU A 1 178 ? 23.728 3.031 3.798 1.00 62.03 178 GLU A CA 1
ATOM 1405 C C . GLU A 1 178 ? 23.199 4.021 4.846 1.00 62.03 178 GLU A C 1
ATOM 1407 O O . GLU A 1 178 ? 23.631 3.994 6.000 1.00 62.03 178 GLU A O 1
ATOM 1412 N N . LYS A 1 179 ? 22.255 4.896 4.467 1.00 58.62 179 LYS A N 1
ATOM 1413 C CA . LYS A 1 179 ? 21.649 5.896 5.361 1.00 58.62 179 LYS A CA 1
ATOM 1414 C C . LYS A 1 179 ? 20.203 6.209 4.982 1.00 58.62 179 LYS A C 1
ATOM 1416 O O . LYS A 1 179 ? 19.866 6.230 3.800 1.00 58.62 179 LYS A O 1
ATOM 1421 N N . ILE A 1 180 ? 19.400 6.525 6.000 1.00 59.59 180 ILE A N 1
ATOM 1422 C CA . ILE A 1 180 ? 18.062 7.115 5.878 1.00 59.59 180 ILE A CA 1
ATOM 1423 C C . ILE A 1 180 ? 18.180 8.581 6.319 1.00 59.59 180 ILE A C 1
ATOM 1425 O O . ILE A 1 180 ? 18.490 8.833 7.483 1.00 59.59 180 ILE A O 1
ATOM 1429 N N . LEU A 1 181 ? 18.018 9.540 5.405 1.00 56.19 181 LEU A N 1
ATOM 1430 C CA . LEU A 1 181 ? 18.183 10.978 5.676 1.00 56.19 181 LEU A CA 1
ATOM 1431 C C . LEU A 1 181 ? 17.004 11.767 5.088 1.00 56.19 181 LEU A C 1
ATOM 1433 O O . LEU A 1 181 ? 17.166 12.484 4.107 1.00 56.19 181 LEU A O 1
ATOM 1437 N N . CYS A 1 182 ? 15.815 11.655 5.676 1.00 53.19 182 CYS A N 1
ATOM 1438 C CA . CYS A 1 182 ? 14.756 12.625 5.387 1.00 53.19 182 CYS A CA 1
ATOM 1439 C C . CYS A 1 182 ? 14.859 13.775 6.404 1.00 53.19 182 CYS A C 1
ATOM 1441 O O . CYS A 1 182 ? 14.866 13.524 7.613 1.00 53.19 182 CYS A O 1
ATOM 1443 N N . GLN A 1 183 ? 14.993 15.011 5.913 1.00 42.16 183 GLN A N 1
ATOM 1444 C CA . GLN A 1 183 ? 14.913 16.252 6.696 1.00 42.16 183 GLN A CA 1
ATOM 1445 C C . GLN A 1 183 ? 13.637 17.003 6.350 1.00 42.16 183 GLN A C 1
ATOM 1447 O O . GLN A 1 183 ? 13.352 17.114 5.136 1.00 42.16 183 GLN A O 1
#

pLDDT: mean 88.11, std 13.69, range [42.16, 98.38]

Mean predicted aligned error: 5.98 Å

InterPro domains:
  IPR032514 Glutaminase A, central domain [PF16335] (56-163)
  IPR052743 Fungal Glutaminase GtaA [PTHR31987] (9-164)

Organism: NCBI:txid582737

Foldseek 3Di:
DFFFAAQNDTWAAPCVVPDVDPVRVVVVCVVC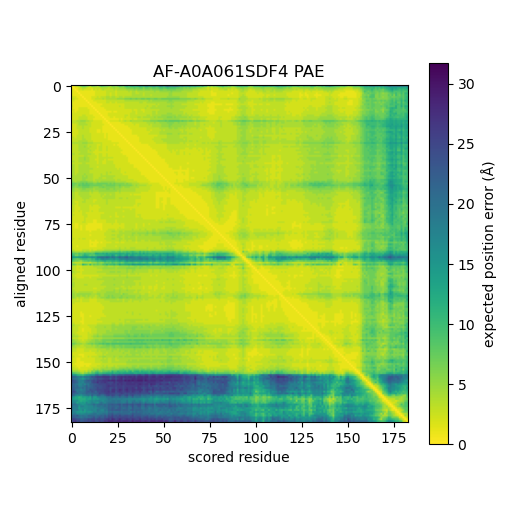VVVVVVVVVVVLVVQLVVQCVVPRNVSSVVVVVVLVLQVVQKGWTADVVVRDIAIKGWDPPPQTFILFLVSLVVSQVVCVVPPVVHNVRSCVSQLCQQLVVHPDHDDDQFTQRGQGHPRYGDR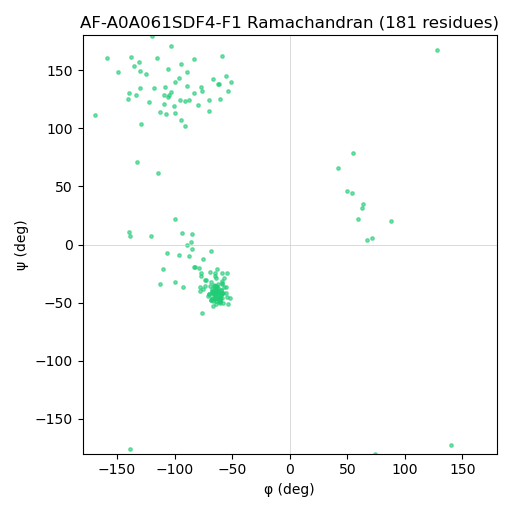HDDPPPDDPLSRHCFGDDPSDTPDGRRD